Protein AF-A0A8R7UMN1-F1 (afdb_monomer)

Mean predicted aligned error: 13.5 Å

Solvent-accessible surface area (backbone atoms only — not comparable to full-atom values): 13946 Å² total; per-residue (Å²): 110,66,80,57,52,57,46,42,60,62,40,41,87,40,68,75,43,43,65,44,50,61,57,49,53,50,40,49,49,60,48,50,53,53,51,54,54,48,52,49,40,47,56,48,39,67,74,68,66,58,86,87,64,58,48,64,59,56,48,52,48,50,42,61,71,41,102,56,46,56,69,57,52,38,50,53,54,48,52,51,52,52,52,52,47,49,73,72,47,53,82,77,60,75,93,52,78,48,55,91,82,56,62,84,66,66,62,67,70,90,67,96,75,87,76,94,52,66,64,62,52,50,53,50,35,57,74,69,67,40,84,70,89,66,79,78,73,84,73,78,90,78,92,78,82,90,79,90,78,81,89,71,95,77,83,86,71,86,78,70,80,87,71,81,92,78,85,89,86,81,78,66,89,91,75,47,63,66,57,54,52,20,50,52,66,65,31,66,61,47,55,71,67,39,97,73,84,86,81,82,68,86,57,90,84,69,46,72,77,58,63,77,73,109

InterPro domains:
  IPR002182 NB-ARC [PF00931] (166-213)
  IPR027417 P-loop containing nucleoside triphosphate hydrolase [G3DSA:3.40.50.300] (91-214)
  IPR027417 P-loop containing nucleoside triphosphate hydrolase [SSF52540] (100-213)

Secondary structure (DSSP, 8-state):
-HHHHHHHHHTTTSHHHHHHHHHHHHHHHHHHHHHHHHHHHHHHHHHHT--SS-HHHHHHHHHHHSSS-HHHHHHHHHHHHHHHHHHTTGGG--S---TTTSPPPPSS-S-S---S-HHHHHHHHHHTT---------PPP-------------------------------TTSSHHHHHHHHHH-HHHHHH-S--------SS--HHHHTT-

Organism: Triticum urartu (NCBI:txid4572)

Sequence (214 aa):
MYNLVDRAEWRSHEHHVAELLPRLKDAVYNADDLLDEFRWYEMKAELEGNTSKSPFSDFIGTLIHGSFDKLKDVRERLENLSRQLKRMGLHKVVQRFDKSVRPETTAMPDEAKIFGRAEELKQVMEFLNVPTNAKRKRAKSLANASTSLSANNQVSNESRITYLPVLPIVGIGGVGKTTLAQHNYTDQQVKSHFGLVIWICVSDDFNVKRLIKE

Radius of gyration: 32.33 Å; Cα contacts (8 Å, |Δi|>4): 112; chains: 1; bounding box: 72×43×95 Å

Foldseek 3Di:
DVLLLLLLVLVCVDPVSVVLNVLLVVLVVLVVVLVVVLVVLVVVCVVVVPPPDDSVVVSCVCCCPPPDVSVVVSVVSNVVSVVVSVVVVSVPDDRFHDCVRPPFADLAAPDPDDPDCPVVLVVVCVLVVQDDPPPPPPDDDDDDDDDDDDDDDDDDDPPPCPDDDDDDDDDDPPPCSSVSNSCCSPDPSNCVVDVDDDDDTAGPPDDPVVRVVD

Structure (mmCIF, N/CA/C/O backbone):
data_AF-A0A8R7UMN1-F1
#
_entry.id   AF-A0A8R7UMN1-F1
#
loop_
_atom_site.group_PDB
_atom_site.id
_atom_site.type_symbol
_atom_site.label_atom_id
_atom_site.label_alt_id
_atom_site.label_comp_id
_atom_site.label_asym_id
_atom_site.label_entity_id
_atom_site.label_seq_id
_atom_site.pdbx_PDB_ins_code
_atom_site.Cartn_x
_atom_site.Cartn_y
_atom_site.Cartn_z
_atom_site.occupancy
_atom_site.B_iso_or_equiv
_atom_site.auth_seq_id
_atom_site.auth_comp_id
_atom_site.auth_asym_id
_atom_site.auth_atom_id
_atom_site.pdbx_PDB_model_num
ATOM 1 N N . MET A 1 1 ? 3.417 4.150 -21.103 1.00 56.84 1 MET A N 1
ATOM 2 C CA . MET A 1 1 ? 4.293 3.214 -20.365 1.00 56.84 1 MET A CA 1
ATOM 3 C C . MET A 1 1 ? 4.100 3.358 -18.855 1.00 56.84 1 MET A C 1
ATOM 5 O O . MET A 1 1 ? 3.944 2.332 -18.216 1.00 56.84 1 MET A O 1
ATOM 9 N N . TYR A 1 2 ? 3.967 4.584 -18.326 1.00 63.12 2 TYR A N 1
ATOM 10 C CA . TYR A 1 2 ? 3.651 4.891 -16.915 1.00 63.12 2 TYR A CA 1
ATOM 11 C C . TYR A 1 2 ? 2.584 3.986 -16.272 1.00 63.12 2 TYR A C 1
ATOM 13 O O . TYR A 1 2 ? 2.894 3.256 -15.342 1.00 63.12 2 TYR A O 1
ATOM 21 N N . ASN A 1 3 ? 1.397 3.860 -16.879 1.00 71.88 3 ASN A N 1
ATOM 22 C CA . ASN A 1 3 ? 0.332 2.977 -16.367 1.00 71.88 3 ASN A CA 1
ATOM 23 C C . ASN A 1 3 ? 0.724 1.492 -16.199 1.00 71.88 3 ASN A C 1
ATOM 25 O O . ASN A 1 3 ? 0.044 0.764 -15.483 1.00 71.88 3 ASN A O 1
ATOM 29 N N . LEU A 1 4 ? 1.745 1.006 -16.914 1.00 74.12 4 LEU A N 1
ATOM 30 C CA . LEU A 1 4 ? 2.232 -0.373 -16.803 1.00 74.12 4 LEU A CA 1
ATOM 31 C C . LEU A 1 4 ? 3.261 -0.513 -15.674 1.00 74.12 4 LEU A C 1
ATOM 33 O O . LEU A 1 4 ? 3.282 -1.556 -15.028 1.00 74.12 4 LEU A O 1
ATOM 37 N N . VAL A 1 5 ? 4.072 0.527 -15.447 1.00 79.06 5 VAL A N 1
ATOM 38 C CA . VAL A 1 5 ? 5.056 0.600 -14.356 1.00 79.06 5 VAL A CA 1
ATOM 39 C C . VAL A 1 5 ? 4.325 0.635 -13.026 1.00 79.06 5 VAL A C 1
ATOM 41 O O . VAL A 1 5 ? 4.520 -0.273 -12.227 1.00 79.06 5 VAL A O 1
ATOM 44 N N . ASP A 1 6 ? 3.382 1.567 -12.859 1.00 79.50 6 ASP A N 1
ATOM 45 C CA . ASP A 1 6 ? 2.602 1.687 -11.625 1.00 79.50 6 ASP A CA 1
ATOM 46 C C . ASP A 1 6 ? 1.954 0.341 -11.278 1.00 79.50 6 ASP A C 1
ATOM 48 O O . ASP A 1 6 ? 2.082 -0.178 -10.176 1.00 79.50 6 ASP A O 1
ATOM 52 N N . ARG A 1 7 ? 1.310 -0.309 -12.256 1.00 79.31 7 ARG A N 1
ATOM 53 C CA . ARG A 1 7 ? 0.675 -1.621 -12.047 1.00 79.31 7 ARG A CA 1
ATOM 54 C C . ARG A 1 7 ? 1.663 -2.728 -11.688 1.00 79.31 7 ARG A C 1
ATOM 56 O O . ARG A 1 7 ? 1.290 -3.627 -10.939 1.00 79.31 7 ARG A O 1
ATOM 63 N N . ALA A 1 8 ? 2.876 -2.696 -12.234 1.00 82.44 8 ALA A N 1
ATOM 64 C CA . ALA A 1 8 ? 3.924 -3.643 -11.874 1.00 82.44 8 ALA A CA 1
ATOM 65 C C . ALA A 1 8 ? 4.408 -3.409 -10.435 1.00 82.44 8 ALA A C 1
ATOM 67 O O . ALA A 1 8 ? 4.606 -4.372 -9.701 1.00 82.44 8 ALA A O 1
ATOM 68 N N . GLU A 1 9 ? 4.505 -2.156 -9.989 1.00 84.75 9 GLU A N 1
ATOM 69 C CA . GLU A 1 9 ? 4.858 -1.820 -8.605 1.00 84.75 9 GLU A CA 1
ATOM 70 C C . GLU A 1 9 ? 3.814 -2.331 -7.602 1.00 84.75 9 GLU A C 1
ATOM 72 O O . GLU A 1 9 ? 4.174 -2.964 -6.605 1.00 84.75 9 GLU A O 1
ATOM 77 N N . TRP A 1 10 ? 2.520 -2.176 -7.908 1.00 81.06 10 TRP A N 1
ATOM 78 C CA . TRP A 1 10 ? 1.418 -2.732 -7.103 1.00 81.06 10 TRP A CA 1
ATOM 79 C C . TRP A 1 10 ? 1.467 -4.264 -6.969 1.00 81.06 10 TRP A C 1
ATOM 81 O O . TRP A 1 10 ? 0.950 -4.819 -6.002 1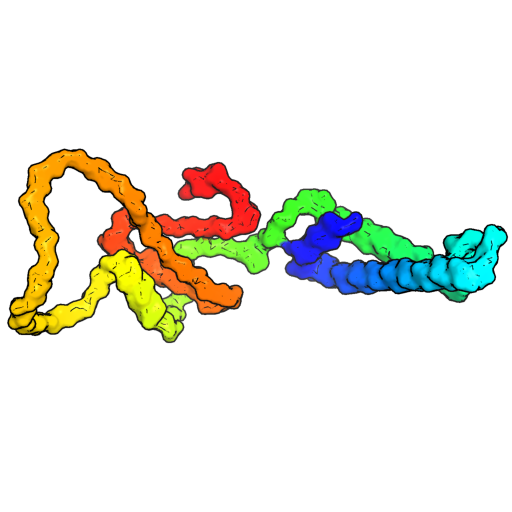.00 81.06 10 TRP A O 1
ATOM 91 N N . ARG A 1 11 ? 2.109 -4.946 -7.922 1.00 81.50 11 ARG A N 1
ATOM 92 C CA . ARG A 1 11 ? 2.256 -6.409 -7.995 1.00 81.50 11 ARG A CA 1
ATOM 93 C C . ARG A 1 11 ? 3.663 -6.882 -7.627 1.00 81.50 11 ARG A C 1
ATOM 95 O O . ARG A 1 11 ? 4.004 -8.033 -7.874 1.00 81.50 11 ARG A O 1
ATOM 102 N N . SER A 1 12 ? 4.476 -6.026 -7.012 1.00 85.56 12 SER A N 1
ATOM 103 C CA . SER A 1 12 ? 5.854 -6.343 -6.605 1.00 85.56 12 SER A CA 1
ATOM 104 C C . SER A 1 12 ? 5.965 -7.483 -5.585 1.00 85.56 12 SER A C 1
ATOM 106 O O . SER A 1 12 ? 7.037 -8.052 -5.425 1.00 85.56 12 SER A O 1
ATOM 108 N N . HIS A 1 13 ? 4.872 -7.865 -4.923 1.00 82.88 13 HIS A N 1
ATOM 109 C CA . HIS A 1 13 ? 4.833 -9.072 -4.094 1.00 82.88 13 HIS A CA 1
ATOM 110 C C . HIS A 1 13 ? 4.950 -10.369 -4.918 1.00 82.88 13 HIS A C 1
ATOM 112 O O . HIS A 1 13 ? 5.297 -11.416 -4.376 1.00 82.88 13 HIS A O 1
ATOM 118 N N . GLU A 1 14 ? 4.665 -10.329 -6.224 1.00 87.00 14 GLU A N 1
ATOM 119 C CA . GLU A 1 14 ? 4.876 -11.463 -7.119 1.00 87.00 14 GLU A CA 1
ATOM 120 C C . GLU A 1 14 ? 6.341 -11.537 -7.537 1.00 87.00 14 GLU A C 1
ATOM 122 O O . GLU A 1 14 ? 6.865 -10.625 -8.178 1.00 87.00 14 GLU A O 1
ATOM 127 N N . HIS A 1 15 ? 6.987 -12.668 -7.246 1.00 87.94 15 HIS A N 1
ATOM 128 C CA . HIS A 1 15 ? 8.416 -12.869 -7.501 1.00 87.94 15 HIS A CA 1
ATOM 129 C C . HIS A 1 15 ? 8.828 -12.531 -8.945 1.00 87.94 15 HIS A C 1
ATOM 131 O O . HIS A 1 15 ? 9.815 -11.838 -9.174 1.00 87.94 15 HIS A O 1
ATOM 137 N N . HIS A 1 16 ? 8.041 -12.963 -9.935 1.00 87.12 16 HIS A N 1
ATOM 138 C CA . HIS A 1 16 ? 8.332 -12.698 -11.347 1.00 87.12 16 HIS A CA 1
ATOM 139 C C . HIS A 1 16 ? 8.224 -11.215 -11.730 1.00 87.12 16 HIS A C 1
ATOM 141 O O . HIS A 1 16 ? 8.935 -10.764 -12.622 1.00 87.12 16 HIS A O 1
ATOM 147 N N . VAL A 1 17 ? 7.350 -10.448 -11.073 1.00 88.56 17 VAL A N 1
ATOM 148 C CA . VAL A 1 17 ? 7.218 -9.004 -11.314 1.00 88.56 17 VAL A CA 1
ATOM 149 C C . VAL A 1 17 ? 8.343 -8.256 -10.601 1.00 88.56 17 VAL A C 1
ATOM 151 O O . VAL A 1 17 ? 8.970 -7.384 -11.205 1.00 88.56 17 VAL A O 1
ATOM 154 N N . ALA A 1 18 ? 8.663 -8.651 -9.365 1.00 89.38 18 ALA A N 1
ATOM 155 C CA . ALA A 1 18 ? 9.791 -8.118 -8.604 1.00 89.38 18 ALA A CA 1
ATOM 156 C C . ALA A 1 18 ? 11.127 -8.267 -9.341 1.00 89.38 18 ALA A C 1
ATOM 158 O O . ALA A 1 18 ? 11.923 -7.336 -9.333 1.00 89.38 18 ALA A O 1
ATOM 159 N N . GLU A 1 19 ? 11.362 -9.391 -10.020 1.00 91.31 19 GLU A N 1
ATOM 160 C CA . GLU A 1 19 ? 12.586 -9.613 -10.802 1.00 91.31 19 GLU A CA 1
ATOM 161 C C . GLU A 1 19 ? 12.686 -8.683 -12.028 1.00 91.31 19 GLU A C 1
ATOM 163 O O . GLU A 1 19 ? 13.775 -8.286 -12.451 1.00 91.31 19 GLU A O 1
ATOM 168 N N . LEU A 1 20 ? 11.547 -8.293 -12.606 1.00 90.81 20 LEU A N 1
ATOM 169 C CA . LEU A 1 20 ? 11.506 -7.437 -13.791 1.00 90.81 20 LEU A CA 1
ATOM 170 C C . LEU A 1 20 ? 11.611 -5.947 -13.482 1.00 90.81 20 LEU A C 1
ATOM 172 O O . LEU A 1 20 ? 12.108 -5.202 -14.327 1.00 90.81 20 LEU A O 1
ATOM 176 N N . LEU A 1 21 ? 11.170 -5.507 -12.303 1.00 89.81 21 LEU A N 1
ATOM 177 C CA . LEU A 1 21 ? 11.194 -4.094 -11.916 1.00 89.81 21 LEU A CA 1
ATOM 178 C C . LEU A 1 21 ? 12.611 -3.485 -11.966 1.00 89.81 21 LEU A C 1
ATOM 180 O O . LEU A 1 21 ? 12.763 -2.444 -12.606 1.00 89.81 21 LEU A O 1
ATOM 184 N N . PRO A 1 22 ? 13.670 -4.117 -11.415 1.00 91.75 22 PRO A N 1
ATOM 185 C CA . PRO A 1 22 ? 15.038 -3.619 -11.549 1.00 91.75 22 PRO A CA 1
ATOM 186 C C . PRO A 1 22 ? 15.505 -3.532 -13.003 1.00 91.75 22 PRO A C 1
ATOM 188 O O . PRO A 1 22 ? 16.139 -2.556 -13.386 1.00 91.75 22 PRO A O 1
ATOM 191 N N . ARG A 1 23 ? 15.157 -4.522 -13.836 1.00 92.38 23 ARG A N 1
ATOM 192 C CA . ARG A 1 23 ? 15.538 -4.550 -15.259 1.00 92.38 23 ARG A CA 1
ATOM 193 C C . ARG A 1 23 ? 14.848 -3.447 -16.055 1.00 92.38 23 ARG A C 1
ATOM 195 O O . ARG A 1 23 ? 15.441 -2.896 -16.977 1.00 92.38 23 ARG A O 1
ATOM 202 N N . LEU A 1 24 ? 13.600 -3.144 -15.703 1.00 91.06 24 LEU A N 1
ATOM 203 C CA . LEU A 1 24 ? 12.841 -2.035 -16.269 1.00 91.06 24 LEU A CA 1
ATOM 204 C C . LEU A 1 24 ? 13.411 -0.695 -15.834 1.00 91.06 24 LEU A C 1
ATOM 206 O O . LEU A 1 24 ? 13.642 0.153 -16.687 1.00 91.06 24 LEU A O 1
ATOM 210 N N . LYS A 1 25 ? 13.692 -0.539 -14.539 1.00 90.94 25 LYS A N 1
ATOM 211 C CA . LYS A 1 25 ? 14.358 0.639 -13.985 1.00 90.94 25 LYS A CA 1
ATOM 212 C C . LYS A 1 25 ? 15.678 0.908 -14.713 1.00 90.94 25 LYS A C 1
ATOM 214 O O . LYS A 1 25 ? 15.885 2.012 -15.196 1.00 90.94 25 LYS A O 1
ATOM 219 N N . ASP A 1 26 ? 16.512 -0.114 -14.877 1.00 93.19 26 ASP A N 1
ATOM 220 C CA . ASP A 1 26 ? 17.787 -0.012 -15.591 1.00 93.19 26 ASP A CA 1
ATOM 221 C C . ASP A 1 26 ? 17.614 0.357 -17.076 1.00 93.19 26 ASP A C 1
ATOM 223 O O . ASP A 1 26 ? 18.280 1.254 -17.584 1.00 93.19 26 ASP A O 1
ATOM 227 N N . ALA A 1 27 ? 16.681 -0.278 -17.791 1.00 92.81 27 ALA A N 1
ATOM 228 C CA . ALA A 1 27 ? 16.413 0.064 -19.191 1.00 92.81 27 ALA A CA 1
ATOM 229 C C . ALA A 1 27 ? 15.876 1.499 -19.363 1.00 92.81 27 ALA A C 1
ATOM 231 O O . ALA A 1 27 ? 16.172 2.139 -20.368 1.00 92.81 27 ALA A O 1
ATOM 232 N N . VAL A 1 28 ? 15.102 2.002 -18.394 1.00 91.12 28 VAL A N 1
ATOM 233 C CA . VAL A 1 28 ? 14.604 3.384 -18.386 1.00 91.12 28 VAL A CA 1
ATOM 234 C C . VAL A 1 28 ? 15.730 4.378 -18.102 1.00 91.12 28 VAL A C 1
ATOM 236 O O . VAL A 1 28 ? 15.798 5.373 -18.809 1.00 91.12 28 VAL A O 1
ATOM 239 N N . TYR A 1 29 ? 16.642 4.103 -17.161 1.00 92.69 29 TYR A N 1
ATOM 240 C CA . TYR A 1 29 ? 17.811 4.971 -16.950 1.00 92.69 29 TYR A CA 1
ATOM 241 C C . TYR A 1 29 ? 18.697 5.055 -18.187 1.00 92.69 29 TYR A C 1
ATOM 243 O O . TYR A 1 29 ? 19.029 6.150 -18.612 1.00 92.69 29 TYR A O 1
ATOM 251 N N . ASN A 1 30 ? 18.976 3.922 -18.838 1.00 91.06 30 ASN A N 1
ATOM 252 C CA . ASN A 1 30 ? 19.730 3.933 -20.093 1.00 91.06 30 ASN A CA 1
ATOM 253 C C . ASN A 1 30 ? 19.023 4.754 -21.193 1.00 91.06 30 ASN A C 1
ATOM 255 O O . ASN A 1 30 ? 19.678 5.299 -22.075 1.00 91.06 30 ASN A O 1
ATOM 259 N N . ALA A 1 31 ? 17.687 4.825 -21.179 1.00 91.88 31 ALA A N 1
ATOM 260 C CA . ALA A 1 31 ? 16.942 5.685 -22.095 1.00 91.88 31 ALA A CA 1
ATOM 261 C C . ALA A 1 31 ? 17.070 7.170 -21.725 1.00 91.88 31 ALA A C 1
ATOM 263 O O . ALA A 1 31 ? 17.185 7.998 -22.623 1.00 91.88 31 ALA A O 1
ATOM 264 N N . ASP A 1 32 ? 17.053 7.492 -20.432 1.00 91.62 32 ASP A N 1
ATOM 265 C CA . ASP A 1 32 ? 17.219 8.854 -19.913 1.00 91.62 32 ASP A CA 1
ATOM 266 C C . ASP A 1 32 ? 18.627 9.391 -20.212 1.00 91.62 32 ASP A C 1
ATOM 268 O O . ASP A 1 32 ? 18.763 10.487 -20.746 1.00 91.62 32 ASP A O 1
ATOM 272 N N . ASP A 1 33 ? 19.659 8.557 -20.045 1.00 90.88 33 ASP A N 1
ATOM 273 C CA . ASP A 1 33 ? 21.043 8.883 -20.413 1.00 90.88 33 ASP A CA 1
ATOM 274 C C . ASP A 1 33 ? 21.166 9.276 -21.898 1.00 90.88 33 ASP A C 1
ATOM 276 O O . ASP A 1 33 ? 21.899 10.200 -22.254 1.00 90.88 33 ASP A O 1
ATOM 280 N N . LEU A 1 34 ? 20.424 8.603 -22.789 1.00 89.75 34 LEU A N 1
ATOM 281 C CA . LEU A 1 34 ? 20.386 8.954 -24.214 1.00 89.75 34 LEU A CA 1
ATOM 282 C C . LEU A 1 34 ? 19.671 10.289 -24.462 1.00 89.75 34 LEU A C 1
ATOM 284 O O . LEU A 1 34 ? 20.041 11.015 -25.385 1.00 89.75 34 LEU A O 1
ATOM 288 N N . LEU A 1 35 ? 18.641 10.616 -23.676 1.00 88.94 35 LEU A N 1
ATOM 289 C CA . LEU A 1 35 ? 17.965 11.910 -23.768 1.00 88.94 35 LEU A CA 1
ATOM 290 C C . LEU A 1 35 ? 18.880 13.039 -23.293 1.00 88.94 35 LEU A C 1
ATOM 292 O O . LEU A 1 35 ? 18.908 14.095 -23.924 1.00 88.94 35 LEU A O 1
ATOM 296 N N . ASP A 1 36 ? 19.652 12.811 -22.237 1.00 90.00 36 ASP A N 1
ATOM 297 C CA . ASP A 1 36 ? 20.638 13.770 -21.746 1.00 90.00 36 ASP A CA 1
ATOM 298 C C . ASP A 1 36 ? 21.780 13.974 -22.748 1.00 90.00 36 ASP A C 1
ATOM 300 O O . ASP A 1 36 ? 22.159 15.115 -23.029 1.00 90.00 36 ASP A O 1
ATOM 304 N N . GLU A 1 37 ? 22.271 12.897 -23.372 1.00 87.44 37 GLU A N 1
ATOM 305 C CA . GLU A 1 37 ? 23.242 12.988 -24.468 1.00 87.44 37 GLU A CA 1
ATOM 306 C C . GLU A 1 37 ? 22.667 13.819 -25.627 1.00 87.44 37 GLU A C 1
ATOM 308 O O . GLU A 1 37 ? 23.327 14.736 -26.117 1.00 87.44 37 GLU A O 1
ATOM 313 N N . PHE A 1 38 ? 21.410 13.585 -26.019 1.00 85.06 38 PHE A N 1
ATOM 314 C CA . PHE A 1 38 ? 20.754 14.371 -27.065 1.00 85.06 38 PHE A CA 1
ATOM 315 C C . PHE A 1 38 ? 20.633 15.861 -26.710 1.00 85.06 38 PHE A C 1
ATOM 317 O O . PHE A 1 38 ? 20.952 16.713 -27.540 1.00 85.06 38 PHE A O 1
ATOM 324 N N . ARG A 1 39 ? 20.226 16.187 -25.476 1.00 87.06 39 ARG A N 1
ATOM 325 C CA . ARG A 1 39 ? 20.150 17.579 -24.991 1.00 87.06 39 ARG A CA 1
ATOM 326 C C . ARG A 1 39 ? 21.501 18.279 -25.069 1.00 87.06 39 ARG A C 1
ATOM 328 O O . ARG A 1 39 ? 21.570 19.460 -25.403 1.00 87.06 39 ARG A O 1
ATOM 335 N N . TRP A 1 40 ? 22.584 17.556 -24.790 1.00 86.06 40 TRP A N 1
ATOM 336 C CA . TRP A 1 40 ? 23.928 18.091 -24.961 1.00 86.06 40 TRP A CA 1
ATOM 337 C C . TRP A 1 40 ? 24.243 18.405 -26.432 1.00 86.06 40 TRP A C 1
ATOM 339 O O . TRP A 1 40 ? 24.778 19.478 -26.709 1.00 86.06 40 TRP A O 1
ATOM 349 N N . TYR A 1 41 ? 23.880 17.531 -27.382 1.00 82.19 41 TYR A N 1
ATOM 350 C CA . TYR A 1 41 ? 24.058 17.795 -28.821 1.00 82.19 41 TYR A CA 1
ATOM 351 C C . TYR A 1 41 ? 23.247 19.004 -29.299 1.00 82.19 41 TYR A C 1
ATOM 353 O O . TYR A 1 41 ? 23.749 19.793 -30.098 1.00 82.19 41 TYR A O 1
ATOM 361 N N . GLU A 1 42 ? 22.019 19.161 -28.806 1.00 81.69 42 GLU A N 1
ATOM 362 C CA . GLU A 1 42 ? 21.165 20.317 -29.093 1.00 81.69 42 GLU A CA 1
ATOM 363 C C . GLU A 1 42 ? 21.842 21.618 -28.636 1.00 81.69 42 GLU A C 1
ATOM 365 O O . GLU A 1 42 ? 22.081 22.513 -29.447 1.00 81.69 42 GLU A O 1
ATOM 370 N N . MET A 1 43 ? 22.283 21.665 -27.377 1.00 83.38 43 MET A N 1
ATOM 371 C CA . MET A 1 43 ? 22.982 22.824 -26.816 1.00 83.38 43 MET A CA 1
ATOM 372 C C . MET A 1 43 ? 24.318 23.106 -27.521 1.00 83.38 43 MET A C 1
ATOM 374 O O . MET A 1 43 ? 24.681 24.259 -27.755 1.00 83.38 43 MET A O 1
ATOM 378 N N . LYS A 1 44 ? 25.061 22.061 -27.897 1.00 83.12 44 LYS A N 1
ATOM 379 C CA . LYS A 1 44 ? 26.309 22.197 -28.654 1.00 83.12 44 LYS A CA 1
ATOM 380 C C . LYS A 1 44 ? 26.072 22.826 -30.028 1.00 83.12 44 LYS A C 1
ATOM 382 O O . LYS A 1 44 ? 26.831 23.705 -30.428 1.00 83.12 44 LYS A O 1
ATOM 387 N N . ALA A 1 45 ? 25.033 22.401 -30.742 1.00 82.19 45 ALA A N 1
ATOM 388 C CA . ALA A 1 45 ? 24.729 22.918 -32.072 1.00 82.19 45 ALA A CA 1
ATOM 389 C C . ALA A 1 45 ? 24.322 24.401 -32.051 1.00 82.19 45 ALA A C 1
ATOM 391 O O . ALA A 1 45 ? 24.709 25.147 -32.953 1.00 82.19 45 ALA A O 1
ATOM 392 N N . GLU A 1 46 ? 23.607 24.841 -31.009 1.00 81.88 46 GLU A N 1
ATOM 393 C CA . GLU A 1 46 ? 23.289 26.259 -30.787 1.00 81.88 46 GLU A CA 1
ATOM 394 C C . GLU A 1 46 ? 24.551 27.109 -30.575 1.00 81.88 46 GLU A C 1
ATOM 396 O O . GLU A 1 46 ? 24.660 28.203 -31.130 1.00 81.88 46 GLU A O 1
ATOM 401 N N . LEU A 1 47 ? 25.526 26.598 -29.815 1.00 82.31 47 LEU A N 1
ATOM 402 C CA . LEU A 1 47 ? 26.785 27.296 -29.528 1.00 82.31 47 LEU A CA 1
ATOM 403 C C . LEU A 1 47 ? 27.751 27.324 -30.720 1.00 82.31 47 LEU A C 1
ATOM 405 O O . LEU A 1 47 ? 28.463 28.308 -30.911 1.00 82.31 47 LEU A O 1
ATOM 409 N N . GLU A 1 48 ? 27.797 26.255 -31.515 1.00 79.94 48 GLU A N 1
ATOM 410 C CA . GLU A 1 48 ? 28.711 26.138 -32.660 1.00 79.94 48 GLU A CA 1
ATOM 411 C C . GLU A 1 48 ? 28.192 26.838 -33.928 1.00 79.94 48 GLU A C 1
ATOM 413 O O . GLU A 1 48 ? 28.924 26.946 -34.911 1.00 79.94 48 GLU A O 1
ATOM 418 N N . GLY A 1 49 ? 26.946 27.330 -33.938 1.00 67.69 49 GLY A N 1
ATOM 419 C CA . GLY A 1 49 ? 26.371 28.083 -35.062 1.00 67.69 49 GLY A CA 1
ATOM 420 C C . GLY A 1 49 ? 26.205 27.276 -36.360 1.00 67.69 49 GLY A C 1
ATOM 421 O O . GLY A 1 49 ? 25.920 27.850 -37.414 1.00 67.69 49 GLY A O 1
ATOM 422 N N . ASN A 1 50 ? 26.366 25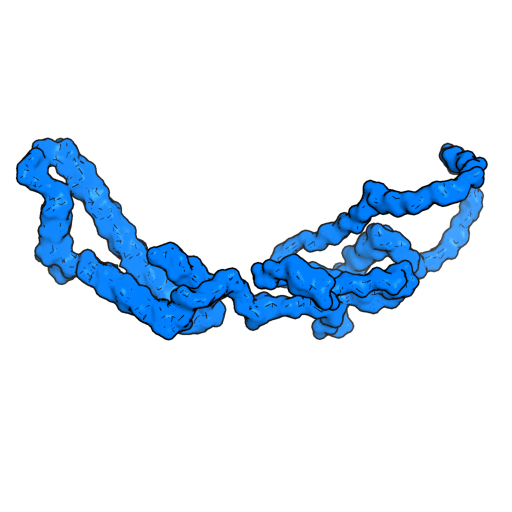.950 -36.309 1.00 61.25 50 ASN A N 1
ATOM 423 C CA . ASN A 1 50 ? 26.258 25.065 -37.466 1.00 61.25 50 ASN A CA 1
ATOM 424 C C . ASN A 1 50 ? 24.798 24.967 -37.938 1.00 61.25 50 ASN A C 1
ATOM 426 O O . ASN A 1 50 ? 24.004 24.186 -37.426 1.00 61.25 50 ASN A O 1
ATOM 430 N N . THR A 1 51 ? 24.445 25.753 -38.956 1.00 57.19 51 THR A N 1
ATOM 431 C CA . THR A 1 51 ? 23.069 25.883 -39.477 1.00 57.19 51 THR A CA 1
ATOM 432 C C . THR A 1 51 ? 22.706 24.844 -40.550 1.00 57.19 51 THR A C 1
ATOM 434 O O . THR A 1 51 ? 21.594 24.861 -41.071 1.00 57.19 51 THR A O 1
ATOM 437 N N . SER A 1 52 ? 23.636 23.963 -40.935 1.00 60.97 52 SER A N 1
ATOM 438 C CA . SER A 1 52 ? 23.491 23.089 -42.112 1.00 60.97 52 SER A CA 1
ATOM 439 C C . SER A 1 52 ? 23.169 21.624 -41.802 1.00 60.97 52 SER A C 1
ATOM 441 O O . SER A 1 52 ? 22.727 20.909 -42.702 1.00 60.97 52 SER A O 1
ATOM 443 N N . LYS A 1 53 ? 23.349 21.162 -40.556 1.00 62.97 53 LYS A N 1
ATOM 444 C CA . LYS A 1 53 ? 23.037 19.788 -40.126 1.00 62.97 53 LYS A CA 1
ATOM 445 C C . LYS A 1 53 ? 22.104 19.804 -38.926 1.00 62.97 53 LYS A C 1
ATOM 447 O O . LYS A 1 53 ? 22.265 20.618 -38.024 1.00 62.97 53 LYS A O 1
ATOM 452 N N . SER A 1 54 ? 21.115 18.911 -38.921 1.00 77.81 54 SER A N 1
ATOM 453 C CA . SER A 1 54 ? 20.204 18.813 -37.783 1.00 77.81 54 SER A CA 1
ATOM 454 C C . SER A 1 54 ? 20.936 18.174 -36.589 1.00 77.81 54 SER A C 1
ATOM 456 O O . SER A 1 54 ? 21.561 17.126 -36.772 1.00 77.81 54 SER A O 1
ATOM 458 N N . PRO A 1 55 ? 20.832 18.728 -35.367 1.00 74.12 55 PRO A N 1
ATOM 459 C CA . PRO A 1 55 ? 21.447 18.137 -34.171 1.00 74.12 55 PRO A CA 1
ATOM 460 C C . PRO A 1 55 ? 21.016 16.678 -33.964 1.00 74.12 55 PRO A C 1
ATOM 462 O O . PRO A 1 55 ? 21.796 15.823 -33.554 1.00 74.12 55 PRO A O 1
ATOM 465 N N . PHE A 1 56 ? 19.774 16.375 -34.351 1.00 77.6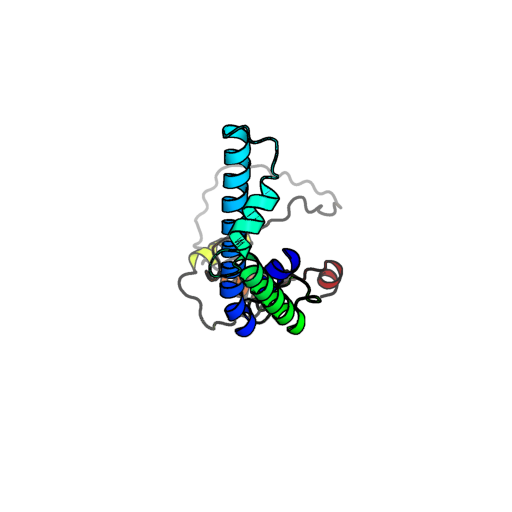2 56 PHE A N 1
ATOM 466 C CA . PHE A 1 56 ? 19.204 15.035 -34.344 1.00 77.62 56 PHE A CA 1
ATOM 467 C C . PHE A 1 56 ? 19.883 14.066 -35.320 1.00 77.62 56 PHE A C 1
ATOM 469 O O . PHE A 1 56 ? 20.172 12.936 -34.935 1.00 77.62 56 PHE A O 1
ATOM 476 N N . SER A 1 57 ? 20.169 14.470 -36.563 1.00 75.75 57 SER A N 1
ATOM 477 C CA . SER A 1 57 ? 20.830 13.584 -37.535 1.00 75.75 57 SER A CA 1
ATOM 478 C C . SER A 1 57 ? 22.261 13.247 -37.132 1.00 75.75 57 SER A C 1
ATOM 480 O O . SER A 1 57 ? 22.691 12.114 -37.334 1.00 75.75 57 SER A O 1
ATOM 482 N N . ASP A 1 58 ? 22.978 14.201 -36.537 1.00 76.75 58 ASP A N 1
ATOM 483 C CA . ASP A 1 58 ? 24.357 13.996 -36.087 1.00 76.75 58 ASP A CA 1
ATOM 484 C C . ASP A 1 58 ? 24.408 13.114 -34.829 1.00 76.75 58 ASP A C 1
ATOM 486 O O . ASP A 1 58 ? 25.231 12.197 -34.741 1.00 76.75 58 ASP A O 1
ATOM 490 N N . PHE A 1 59 ? 23.467 13.314 -33.902 1.00 79.50 59 PHE A N 1
ATOM 491 C CA . PHE A 1 59 ? 23.273 12.452 -32.738 1.00 79.50 59 PHE A CA 1
ATOM 492 C C . PHE A 1 59 ? 22.932 11.011 -33.138 1.00 79.50 59 PHE A C 1
ATOM 494 O O . PHE A 1 59 ? 23.623 10.071 -32.745 1.00 79.50 59 PHE A O 1
ATOM 501 N N . ILE A 1 60 ? 21.908 10.824 -33.977 1.00 75.38 60 ILE A N 1
ATOM 502 C CA . ILE A 1 60 ? 21.497 9.499 -34.459 1.00 75.38 60 ILE A CA 1
ATOM 503 C C . ILE A 1 60 ? 22.611 8.843 -35.278 1.00 75.38 60 ILE A C 1
ATOM 505 O O . ILE A 1 60 ? 22.864 7.651 -35.117 1.00 75.38 60 ILE A O 1
ATOM 509 N N . GLY A 1 61 ? 23.312 9.614 -36.112 1.00 73.38 61 GLY A N 1
ATOM 510 C CA . GLY A 1 61 ? 24.471 9.139 -36.859 1.00 73.38 61 GLY A CA 1
ATOM 511 C C . GLY A 1 61 ? 25.557 8.602 -35.933 1.00 73.38 61 GLY A C 1
ATOM 512 O O . GLY A 1 61 ? 26.034 7.494 -36.147 1.00 73.38 61 GLY A O 1
ATOM 513 N N . THR A 1 62 ? 25.888 9.328 -34.863 1.00 76.62 62 THR A N 1
ATOM 514 C CA . THR A 1 62 ? 26.905 8.916 -33.880 1.00 76.62 62 THR A CA 1
ATOM 515 C C . THR A 1 62 ? 26.474 7.683 -33.083 1.00 76.62 62 THR A C 1
ATOM 517 O O . THR A 1 62 ? 27.273 6.769 -32.876 1.00 76.62 62 THR A O 1
ATOM 520 N N . LEU A 1 63 ? 25.200 7.615 -32.690 1.00 71.69 63 LEU A N 1
ATOM 521 C CA . LEU A 1 63 ? 24.644 6.483 -31.946 1.00 71.69 63 LEU A CA 1
ATOM 522 C C . LEU A 1 63 ? 24.540 5.188 -32.758 1.00 71.69 63 LEU A C 1
ATOM 524 O O . LEU A 1 63 ? 24.598 4.113 -32.166 1.00 71.69 63 LEU A O 1
ATOM 528 N N . ILE A 1 64 ? 24.356 5.288 -34.076 1.00 67.12 64 ILE A N 1
ATOM 529 C CA . ILE A 1 64 ? 24.263 4.135 -34.985 1.00 67.12 64 ILE A CA 1
ATOM 530 C C . ILE A 1 64 ? 25.649 3.738 -35.527 1.00 67.12 64 ILE A C 1
ATOM 532 O O . ILE A 1 64 ? 25.897 2.566 -35.797 1.00 67.12 64 ILE A O 1
ATOM 536 N N . HIS A 1 65 ? 26.582 4.688 -35.681 1.00 63.16 65 HIS A N 1
ATOM 537 C CA . HIS A 1 65 ? 27.939 4.396 -36.168 1.00 63.16 65 HIS A CA 1
ATOM 538 C C . HIS A 1 65 ? 28.940 3.967 -35.083 1.00 63.16 65 HIS A C 1
ATOM 540 O O . HIS A 1 65 ? 29.985 3.409 -35.424 1.00 63.16 65 HIS A O 1
ATOM 546 N N . GLY A 1 66 ? 28.664 4.219 -33.800 1.00 56.72 66 GLY A N 1
ATOM 547 C CA . GLY A 1 66 ? 29.472 3.715 -32.686 1.00 56.72 66 GLY A CA 1
ATOM 548 C C . GLY A 1 66 ? 29.287 2.207 -32.473 1.00 56.72 66 GLY A C 1
ATOM 549 O O . GLY A 1 66 ? 28.236 1.660 -32.778 1.00 56.72 66 GLY A O 1
ATOM 550 N N . SER A 1 67 ? 30.298 1.525 -31.922 1.00 55.47 67 SER A N 1
ATOM 551 C CA . SER A 1 67 ? 30.435 0.056 -31.794 1.00 55.47 67 SER A CA 1
ATOM 552 C C . SER A 1 67 ? 29.315 -0.717 -31.063 1.00 55.47 67 SER A C 1
ATOM 554 O O . SER A 1 67 ? 29.470 -1.910 -30.822 1.00 55.47 67 SER A O 1
ATOM 556 N N . PHE A 1 68 ? 28.206 -0.080 -30.696 1.00 58.81 68 PHE A N 1
ATOM 557 C CA . PHE A 1 68 ? 26.993 -0.701 -30.170 1.00 58.81 68 PHE A CA 1
ATOM 558 C C . PHE A 1 68 ? 25.815 0.228 -30.500 1.00 58.81 68 PHE A C 1
ATOM 560 O O . PHE A 1 68 ? 25.843 1.383 -30.077 1.00 58.81 68 PHE A O 1
ATOM 567 N N . ASP A 1 69 ? 24.782 -0.256 -31.205 1.00 78.38 69 ASP A N 1
ATOM 568 C CA . ASP A 1 69 ? 23.537 0.494 -31.447 1.00 78.38 69 ASP A CA 1
ATOM 569 C C . ASP A 1 69 ? 22.796 0.716 -30.105 1.00 78.38 69 ASP A C 1
ATOM 571 O O . ASP A 1 69 ? 21.804 0.045 -29.807 1.00 78.38 69 ASP A O 1
ATOM 575 N N . LYS A 1 70 ? 23.264 1.637 -29.252 1.00 81.75 70 LYS A N 1
ATOM 576 C CA . LYS A 1 70 ? 22.706 1.876 -27.904 1.00 81.75 70 LYS A CA 1
ATOM 577 C C . LYS A 1 70 ? 21.198 2.134 -27.951 1.00 81.75 70 LYS A C 1
ATOM 579 O O . LYS A 1 70 ? 20.438 1.602 -27.148 1.00 81.75 70 LYS A O 1
ATOM 584 N N . LEU A 1 71 ? 20.752 2.901 -28.948 1.00 84.56 71 LEU A N 1
ATOM 585 C CA . LEU A 1 71 ? 19.337 3.200 -29.171 1.00 84.56 71 LEU A CA 1
ATOM 586 C C . LEU A 1 71 ? 18.521 1.940 -29.496 1.00 84.56 71 LEU A C 1
ATOM 588 O O . LEU A 1 71 ? 17.371 1.807 -29.072 1.00 84.56 71 LEU A O 1
ATOM 592 N N . LYS A 1 72 ? 19.099 1.021 -30.274 1.00 86.25 72 LYS A N 1
ATOM 593 C CA . LYS A 1 72 ? 18.458 -0.249 -30.615 1.00 86.25 72 LYS A CA 1
ATOM 594 C C . LYS A 1 72 ? 18.404 -1.167 -29.402 1.00 86.25 72 LYS A C 1
ATOM 596 O O . LYS A 1 72 ? 17.339 -1.718 -29.150 1.00 86.25 72 LYS A O 1
ATOM 601 N N . ASP A 1 73 ? 19.492 -1.263 -28.639 1.00 88.06 73 ASP A N 1
ATOM 602 C CA . ASP A 1 73 ? 19.556 -2.059 -27.410 1.00 88.06 73 ASP A CA 1
ATOM 603 C C . ASP A 1 73 ? 18.486 -1.619 -26.401 1.00 88.06 73 ASP A C 1
ATOM 605 O O . ASP A 1 73 ? 17.642 -2.419 -25.995 1.00 88.06 73 ASP A O 1
ATOM 609 N N . VAL A 1 74 ? 18.436 -0.323 -26.072 1.00 90.25 74 VAL A N 1
ATOM 610 C CA . VAL A 1 74 ? 17.444 0.227 -25.134 1.00 90.25 74 VAL A CA 1
ATOM 611 C C . VAL A 1 74 ? 16.017 -0.036 -25.619 1.00 90.25 74 VAL A C 1
ATOM 613 O O . VAL A 1 74 ? 15.171 -0.497 -24.846 1.00 90.25 74 VAL A O 1
ATOM 616 N N . ARG A 1 75 ? 15.744 0.194 -26.911 1.00 89.50 75 ARG A N 1
ATOM 617 C CA . ARG A 1 75 ? 14.427 -0.073 -27.507 1.00 89.50 75 ARG A CA 1
ATOM 618 C C . ARG A 1 75 ? 14.042 -1.549 -27.395 1.00 89.50 75 ARG A C 1
ATOM 620 O O . ARG A 1 75 ? 12.943 -1.851 -26.932 1.00 89.50 75 ARG A O 1
ATOM 627 N N . GLU A 1 76 ? 14.926 -2.464 -27.784 1.00 92.62 76 GLU A N 1
ATOM 628 C CA . GLU A 1 76 ? 14.670 -3.909 -27.740 1.00 92.62 76 GLU A CA 1
ATOM 629 C C . GLU A 1 76 ? 14.456 -4.404 -26.303 1.00 92.62 76 GLU A C 1
ATOM 631 O O . GLU A 1 76 ? 13.531 -5.182 -26.037 1.00 92.62 76 GLU A O 1
ATOM 636 N N . ARG A 1 77 ? 15.246 -3.900 -25.348 1.00 93.88 77 ARG A N 1
ATOM 637 C CA . ARG A 1 77 ? 15.099 -4.212 -23.921 1.00 93.88 77 ARG A CA 1
ATOM 638 C C . ARG A 1 77 ? 13.746 -3.753 -23.379 1.00 93.88 77 ARG A C 1
ATOM 640 O O . ARG A 1 77 ? 13.048 -4.552 -22.747 1.00 93.88 77 ARG A O 1
ATOM 647 N N . LEU A 1 78 ? 13.338 -2.513 -23.656 1.00 91.56 78 LEU A N 1
ATOM 648 C CA . LEU A 1 78 ? 12.043 -1.976 -23.221 1.00 91.56 78 LEU A CA 1
ATOM 649 C C . LEU A 1 78 ? 10.863 -2.714 -23.866 1.00 91.56 78 LEU A C 1
ATOM 651 O O . LEU A 1 78 ? 9.882 -3.026 -23.185 1.00 91.56 78 LEU A O 1
ATOM 655 N N . GLU A 1 79 ? 10.945 -3.048 -25.155 1.00 92.25 79 GLU A N 1
ATOM 656 C CA . GLU A 1 79 ? 9.903 -3.818 -25.840 1.00 92.25 79 GLU A CA 1
ATOM 657 C C . GLU A 1 79 ? 9.759 -5.233 -25.278 1.00 92.25 79 GLU A C 1
ATOM 659 O O . GLU A 1 79 ? 8.636 -5.702 -25.055 1.00 92.25 79 GLU A O 1
ATOM 664 N N . ASN A 1 80 ? 10.877 -5.909 -25.010 1.00 93.75 80 ASN A N 1
ATOM 665 C CA . ASN A 1 80 ? 10.877 -7.236 -24.409 1.00 93.75 80 ASN A CA 1
ATOM 666 C C . ASN A 1 80 ? 10.241 -7.215 -23.009 1.00 93.75 80 ASN A C 1
ATOM 668 O O . ASN A 1 80 ? 9.361 -8.027 -22.714 1.00 93.75 80 ASN A O 1
ATOM 672 N N . LEU A 1 81 ? 10.619 -6.252 -22.164 1.00 90.50 81 LEU A N 1
ATOM 673 C CA . LEU A 1 81 ? 10.039 -6.082 -20.828 1.00 90.50 81 LEU A CA 1
ATOM 674 C C . LEU A 1 81 ? 8.544 -5.751 -20.897 1.00 90.50 81 LEU A C 1
ATOM 676 O O . LEU A 1 81 ? 7.734 -6.375 -20.213 1.00 90.50 81 LEU A O 1
ATOM 680 N N . SER A 1 82 ? 8.154 -4.841 -21.791 1.00 89.12 82 SER A N 1
ATOM 681 C CA . SER A 1 82 ? 6.751 -4.501 -22.047 1.00 89.12 82 SER A CA 1
ATOM 682 C C . SER A 1 82 ? 5.936 -5.732 -22.455 1.00 89.12 82 SER A C 1
ATOM 684 O O . SER A 1 82 ? 4.828 -5.946 -21.956 1.00 89.12 82 SER A O 1
ATOM 686 N N . ARG A 1 83 ? 6.489 -6.596 -23.315 1.00 90.56 83 ARG A N 1
ATOM 687 C CA . ARG A 1 83 ? 5.851 -7.853 -23.733 1.00 90.56 83 ARG A CA 1
ATOM 688 C C . ARG A 1 83 ? 5.700 -8.835 -22.572 1.00 90.56 83 ARG A C 1
ATOM 690 O O . ARG A 1 83 ? 4.634 -9.434 -22.431 1.00 90.56 83 ARG A O 1
ATOM 697 N N . GLN A 1 84 ? 6.723 -8.974 -21.729 1.00 89.75 84 GLN A N 1
ATOM 698 C CA . GLN A 1 84 ? 6.680 -9.841 -20.548 1.00 89.75 84 GLN A CA 1
ATOM 699 C C . GLN A 1 84 ? 5.626 -9.373 -19.539 1.00 89.75 84 GLN A C 1
ATOM 701 O O . GLN A 1 84 ? 4.781 -10.172 -19.132 1.00 89.75 84 GLN A O 1
ATOM 706 N N . LEU A 1 85 ? 5.599 -8.077 -19.218 1.00 85.62 85 LEU A N 1
ATOM 707 C CA . LEU A 1 85 ? 4.600 -7.487 -18.321 1.00 85.62 85 LEU A CA 1
ATOM 708 C C . LEU A 1 85 ? 3.176 -7.641 -18.883 1.00 85.62 85 LEU A C 1
ATOM 710 O O . LEU A 1 85 ? 2.245 -7.999 -18.164 1.00 85.62 85 LEU A O 1
ATOM 714 N N . LYS A 1 86 ? 2.983 -7.454 -20.195 1.00 85.44 86 LYS A N 1
ATOM 715 C CA . LYS A 1 86 ? 1.678 -7.688 -20.839 1.00 85.44 86 LYS A CA 1
ATOM 716 C C . LYS A 1 86 ? 1.232 -9.149 -20.741 1.00 85.44 86 LYS A C 1
ATOM 718 O O . LYS A 1 86 ? 0.060 -9.384 -20.436 1.00 85.44 86 LYS A O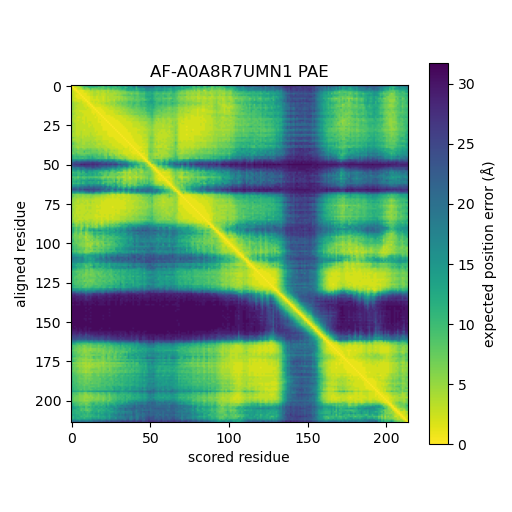 1
ATOM 723 N N . ARG A 1 87 ? 2.145 -10.105 -20.968 1.00 87.19 87 ARG A N 1
ATOM 724 C CA . ARG A 1 87 ? 1.888 -11.556 -20.871 1.00 87.19 87 ARG A CA 1
ATOM 725 C C . ARG A 1 87 ? 1.479 -11.979 -19.459 1.00 87.19 87 ARG A C 1
ATOM 727 O O . ARG A 1 87 ? 0.651 -12.867 -19.320 1.00 87.19 87 ARG A O 1
ATOM 734 N N . MET A 1 88 ? 1.989 -11.300 -18.436 1.00 82.06 88 MET A N 1
ATOM 735 C CA . MET A 1 88 ? 1.594 -11.494 -17.035 1.00 82.06 88 MET A CA 1
ATOM 736 C C . MET A 1 88 ? 0.209 -10.929 -16.685 1.00 82.06 88 MET A C 1
ATOM 738 O O . MET A 1 88 ? -0.212 -10.985 -15.537 1.00 82.06 88 MET A O 1
ATOM 742 N N . GLY A 1 89 ? -0.528 -10.376 -17.653 1.00 77.88 89 GLY A N 1
ATOM 743 C CA . GLY A 1 89 ? -1.903 -9.926 -17.436 1.00 77.88 89 GLY A CA 1
ATOM 744 C C . GLY A 1 89 ? -2.030 -8.550 -16.776 1.00 77.88 89 GLY A C 1
ATOM 745 O O . GLY A 1 89 ? -3.148 -8.057 -16.647 1.00 77.88 89 GLY A O 1
ATOM 746 N N . LEU A 1 90 ? -0.917 -7.866 -16.476 1.00 75.81 90 LEU A N 1
ATOM 747 C CA . LEU A 1 90 ? -0.876 -6.538 -15.834 1.00 75.81 90 LEU A CA 1
ATOM 748 C C . LEU A 1 90 ? -1.683 -5.456 -16.584 1.00 75.81 90 LEU A C 1
ATOM 750 O O . LEU A 1 90 ? -2.120 -4.461 -16.008 1.00 75.81 90 LEU A O 1
ATOM 754 N N . HIS A 1 91 ? -1.959 -5.655 -17.874 1.00 68.50 91 HIS A N 1
ATOM 755 C CA . HIS A 1 91 ? -2.744 -4.732 -18.698 1.00 68.50 91 HIS A CA 1
ATOM 756 C C . HIS A 1 91 ? -4.249 -4.676 -18.351 1.00 68.50 91 HIS A C 1
ATOM 758 O O . HIS A 1 91 ? -4.912 -3.718 -18.753 1.00 68.50 91 HIS A O 1
ATOM 764 N N . LYS A 1 92 ? -4.790 -5.626 -17.574 1.00 66.25 92 LYS A N 1
ATOM 765 C CA . LYS A 1 92 ? -6.216 -5.674 -17.172 1.00 66.25 92 LYS A CA 1
ATOM 766 C C . LYS A 1 92 ? -6.459 -5.534 -15.666 1.00 66.25 92 LYS A C 1
ATOM 768 O O . LYS A 1 92 ? -7.608 -5.521 -15.240 1.00 66.25 92 LYS A O 1
ATOM 773 N N . VAL A 1 93 ? -5.401 -5.447 -14.863 1.00 65.25 93 VAL A N 1
ATOM 774 C CA . VAL A 1 93 ? -5.511 -5.494 -13.400 1.00 65.25 93 VAL A CA 1
ATOM 775 C C . VAL A 1 93 ? -5.897 -4.123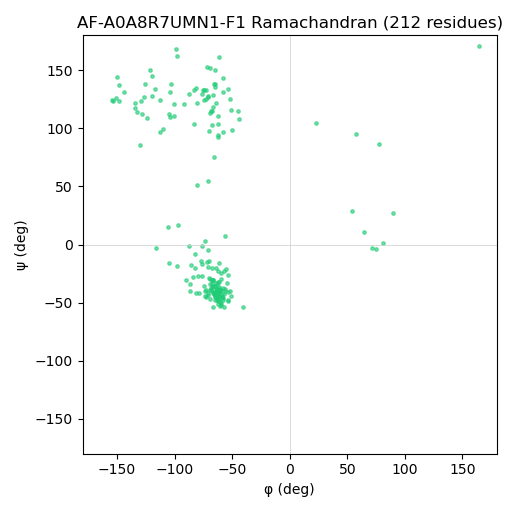 -12.843 1.00 65.25 93 VAL A C 1
ATOM 777 O O . VAL A 1 93 ? -5.345 -3.099 -13.251 1.00 65.25 93 VAL A O 1
ATOM 780 N N . VAL A 1 94 ? -6.854 -4.113 -11.913 1.00 68.88 94 VAL A N 1
ATOM 781 C CA . VAL A 1 94 ? -7.221 -2.926 -11.129 1.00 68.88 94 VAL A CA 1
ATOM 782 C C . VAL A 1 94 ? -6.128 -2.682 -10.088 1.00 68.88 94 VAL A C 1
ATOM 784 O O . VAL A 1 94 ? -5.721 -3.626 -9.418 1.00 68.88 94 VAL A O 1
ATOM 787 N N . GLN A 1 95 ? -5.653 -1.442 -9.942 1.00 70.56 95 GLN A N 1
ATOM 788 C CA . GLN A 1 95 ? -4.675 -1.075 -8.908 1.00 70.56 95 GLN A CA 1
ATOM 789 C C . GLN A 1 95 ? -5.286 -1.302 -7.520 1.00 70.56 95 GLN A C 1
ATOM 791 O O . GLN A 1 95 ? -6.176 -0.562 -7.107 1.00 70.56 95 GLN A O 1
ATOM 796 N N . ARG A 1 96 ? -4.877 -2.382 -6.852 1.00 73.50 96 ARG A N 1
ATOM 797 C CA . ARG A 1 96 ? -5.352 -2.799 -5.527 1.00 73.50 96 ARG A CA 1
ATOM 798 C C . ARG A 1 96 ? -4.220 -3.541 -4.833 1.00 73.50 96 ARG A C 1
ATOM 800 O O . ARG A 1 96 ? -3.496 -4.281 -5.499 1.00 73.50 96 ARG A O 1
ATOM 807 N N . PHE A 1 97 ? -4.092 -3.390 -3.515 1.00 72.00 97 PHE A N 1
ATOM 808 C CA . PHE A 1 97 ? -3.242 -4.303 -2.754 1.00 72.00 97 PHE A CA 1
ATOM 809 C C . PHE A 1 97 ? -3.821 -5.711 -2.820 1.00 72.00 97 PHE A C 1
ATOM 811 O O . PHE A 1 97 ? -5.028 -5.913 -2.666 1.00 72.00 97 PHE A O 1
ATOM 818 N N . ASP A 1 98 ? -2.944 -6.681 -3.042 1.00 73.00 98 ASP A N 1
ATOM 819 C CA . ASP A 1 98 ? -3.310 -8.080 -2.934 1.00 73.00 98 ASP A CA 1
ATOM 820 C C . ASP A 1 98 ? -3.674 -8.405 -1.479 1.00 73.00 98 ASP A C 1
ATOM 822 O O . ASP A 1 98 ? -3.005 -7.958 -0.540 1.00 73.00 98 ASP A O 1
ATOM 826 N N . LYS A 1 99 ? -4.742 -9.187 -1.285 1.00 77.31 99 LYS A N 1
ATOM 827 C CA . LYS A 1 99 ? -5.206 -9.585 0.051 1.00 77.31 99 LYS A CA 1
ATOM 828 C C . LYS A 1 99 ? -4.157 -10.408 0.805 1.00 77.31 99 LYS A C 1
ATOM 830 O O . LYS A 1 99 ? -4.176 -10.427 2.028 1.00 77.31 99 LYS A O 1
ATOM 835 N N . SER A 1 100 ? -3.231 -11.058 0.100 1.00 74.69 100 SER A N 1
ATOM 836 C CA . SER A 1 100 ? -2.073 -11.724 0.709 1.00 74.69 100 SER A CA 1
ATOM 837 C C . SER A 1 100 ? -1.075 -10.742 1.331 1.00 74.69 100 SER A C 1
ATOM 839 O O . SER A 1 100 ? -0.436 -11.071 2.325 1.00 74.69 100 SER A O 1
ATOM 841 N N . VAL A 1 101 ? -0.957 -9.529 0.780 1.00 78.44 101 VAL A N 1
ATOM 842 C CA . VAL A 1 101 ? -0.066 -8.470 1.284 1.00 78.44 101 VAL A CA 1
ATOM 843 C C . VAL A 1 101 ? -0.755 -7.653 2.371 1.00 78.44 101 VAL A C 1
ATOM 845 O O . VAL A 1 101 ? -0.131 -7.261 3.356 1.00 78.44 101 VAL A O 1
ATOM 848 N N . ARG A 1 102 ? -2.048 -7.372 2.188 1.00 79.75 102 ARG A N 1
ATOM 849 C CA . ARG A 1 102 ? -2.885 -6.648 3.148 1.00 79.75 102 ARG A CA 1
ATOM 850 C C . ARG A 1 102 ? -4.180 -7.424 3.388 1.00 79.75 102 ARG A C 1
ATOM 852 O O . ARG A 1 102 ? -5.176 -7.146 2.717 1.00 79.75 102 ARG A O 1
ATOM 859 N N . PRO A 1 103 ? -4.170 -8.397 4.312 1.00 81.44 103 PRO A N 1
ATOM 860 C CA . PRO A 1 103 ? -5.374 -9.138 4.655 1.00 81.44 103 PRO A CA 1
ATOM 861 C C . PRO A 1 103 ? -6.415 -8.223 5.302 1.00 81.44 103 PRO A C 1
ATOM 863 O O . PRO A 1 103 ? -6.087 -7.230 5.956 1.00 81.44 103 PRO A O 1
ATOM 866 N N . GLU A 1 104 ? -7.686 -8.569 5.108 1.00 83.62 104 GLU A N 1
ATOM 867 C CA . GLU A 1 104 ? -8.802 -7.899 5.774 1.00 83.62 104 GLU A CA 1
ATOM 868 C C . GLU A 1 104 ? -8.737 -8.160 7.281 1.00 83.62 104 GLU A C 1
ATOM 870 O O . GLU A 1 104 ? -8.448 -9.272 7.727 1.00 83.62 104 GLU A O 1
ATOM 875 N N . THR A 1 105 ? -8.994 -7.126 8.077 1.00 86.12 105 THR A N 1
ATOM 876 C CA . THR A 1 105 ? -8.942 -7.231 9.533 1.00 86.12 105 THR A CA 1
ATOM 877 C C . THR A 1 105 ? -10.288 -7.690 10.069 1.00 86.12 105 THR A C 1
ATOM 879 O O . THR A 1 105 ? -11.333 -7.110 9.773 1.00 86.12 105 THR A O 1
ATOM 882 N N . THR A 1 106 ? -10.275 -8.723 10.905 1.00 86.25 106 THR A N 1
ATOM 883 C CA . THR A 1 106 ? -11.490 -9.191 11.579 1.00 86.25 106 THR A CA 1
ATOM 884 C C . THR A 1 106 ? -11.574 -8.623 12.992 1.00 86.25 106 THR A C 1
ATOM 886 O O . THR A 1 106 ? -10.581 -8.158 13.550 1.00 86.25 106 THR A O 1
ATOM 889 N N . ALA A 1 107 ? -12.767 -8.648 13.581 1.00 84.31 107 ALA A N 1
ATOM 890 C CA . ALA A 1 107 ? -12.966 -8.206 14.960 1.00 84.31 107 ALA A CA 1
ATOM 891 C C . ALA A 1 107 ? -12.382 -9.186 15.993 1.00 84.31 107 ALA A C 1
ATOM 893 O O . ALA A 1 107 ? -12.251 -8.848 17.169 1.00 84.31 107 ALA A O 1
ATOM 894 N N . MET A 1 108 ? -12.074 -10.411 15.559 1.00 80.56 108 MET A N 1
ATOM 895 C CA . MET A 1 108 ? -11.580 -11.467 16.424 1.00 80.56 108 MET A CA 1
ATOM 896 C C . MET A 1 108 ? -10.070 -11.308 16.622 1.00 80.56 108 MET A C 1
ATOM 898 O O . MET A 1 108 ? -9.353 -11.074 15.650 1.00 80.56 108 MET A O 1
ATOM 902 N N . PRO A 1 109 ? -9.582 -11.390 17.869 1.00 76.56 109 PRO A N 1
ATOM 903 C CA . PRO A 1 109 ? -8.162 -11.264 18.142 1.00 76.56 109 PRO A CA 1
ATOM 904 C C . PRO A 1 109 ? -7.412 -12.500 17.636 1.00 76.56 109 PRO A C 1
ATOM 906 O O . PRO A 1 109 ? -7.752 -13.626 18.000 1.00 76.56 109 PRO A O 1
ATOM 909 N N . ASP A 1 110 ? -6.367 -12.275 16.839 1.00 70.25 110 ASP A N 1
ATOM 910 C CA . ASP A 1 110 ? -5.469 -13.340 16.366 1.00 70.25 110 ASP A CA 1
ATOM 911 C C . ASP A 1 110 ? -4.495 -13.798 17.470 1.00 70.25 110 ASP A C 1
ATOM 913 O O . ASP A 1 110 ? -4.043 -14.942 17.496 1.00 70.25 110 ASP A O 1
ATOM 917 N N . GLU A 1 111 ? -4.178 -12.905 18.413 1.00 74.44 111 GLU A N 1
ATOM 918 C CA . GLU A 1 111 ? -3.209 -13.136 19.484 1.00 74.44 111 GLU A CA 1
ATOM 919 C C . GLU A 1 111 ? -3.896 -13.404 20.828 1.00 74.44 111 GLU A C 1
ATOM 921 O O . GLU A 1 111 ? -4.739 -12.636 21.293 1.00 74.44 111 GLU A O 1
ATOM 926 N N . ALA A 1 112 ? -3.471 -14.467 21.517 1.00 72.94 112 ALA A N 1
ATOM 927 C CA . ALA A 1 112 ? -4.041 -14.861 22.806 1.00 72.94 112 ALA A CA 1
ATOM 928 C C . ALA A 1 112 ? -3.677 -13.913 23.965 1.00 72.94 112 ALA A C 1
ATOM 930 O O . ALA A 1 112 ? -4.327 -13.941 25.013 1.00 72.94 112 ALA A O 1
ATOM 931 N N . LYS A 1 113 ?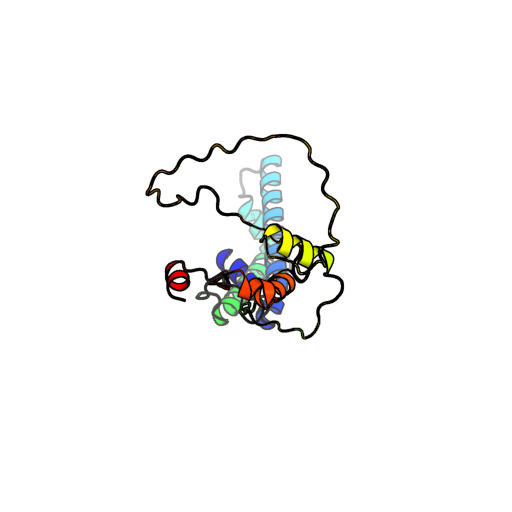 -2.614 -13.106 23.828 1.00 80.88 113 LYS A N 1
ATOM 932 C CA . LYS A 1 113 ? -2.115 -12.263 24.919 1.00 80.88 113 LYS A CA 1
ATOM 933 C C . LYS A 1 113 ? -1.444 -10.991 24.417 1.00 80.88 113 LYS A C 1
ATOM 935 O O . LYS A 1 113 ? -0.473 -11.050 23.675 1.00 80.88 113 LYS A O 1
ATOM 940 N N . ILE A 1 114 ? -1.914 -9.855 24.925 1.00 85.56 114 ILE A N 1
ATOM 941 C CA . ILE A 1 114 ? -1.350 -8.527 24.670 1.00 85.56 114 ILE A CA 1
ATOM 942 C C . ILE A 1 114 ? -0.550 -8.090 25.898 1.00 85.56 114 ILE A C 1
ATOM 944 O O . ILE A 1 114 ? -0.985 -8.274 27.036 1.00 85.56 114 ILE A O 1
ATOM 948 N N . PHE A 1 115 ? 0.621 -7.496 25.676 1.00 85.75 115 PHE A N 1
ATOM 949 C CA . PHE A 1 115 ? 1.511 -7.022 26.734 1.00 85.75 115 PHE A CA 1
ATOM 950 C C . PHE A 1 115 ? 1.772 -5.523 26.605 1.00 85.75 115 PHE A C 1
ATOM 952 O O . PHE A 1 115 ? 1.775 -4.979 25.506 1.00 85.75 115 PHE A O 1
ATOM 959 N N . GLY A 1 116 ? 2.007 -4.851 27.735 1.00 88.38 116 GLY A N 1
ATOM 960 C CA . GLY A 1 116 ? 2.483 -3.462 27.769 1.00 88.38 116 GLY A CA 1
ATOM 961 C C . GLY A 1 116 ? 1.471 -2.384 27.362 1.00 88.38 116 GLY A C 1
ATOM 962 O O . GLY A 1 116 ? 1.796 -1.214 27.483 1.00 88.38 116 GLY A O 1
ATOM 963 N N . ARG A 1 117 ? 0.255 -2.753 26.938 1.00 90.56 117 ARG A N 1
ATOM 964 C CA . ARG A 1 117 ? -0.789 -1.830 26.444 1.00 90.56 117 ARG A CA 1
ATOM 965 C C . ARG A 1 117 ? -1.838 -1.419 27.486 1.00 90.56 117 ARG A C 1
ATOM 967 O O . ARG A 1 117 ? -2.934 -0.991 27.137 1.00 90.56 117 ARG A O 1
ATOM 974 N N . ALA A 1 118 ? -1.557 -1.629 28.771 1.00 90.12 118 ALA A N 1
ATOM 975 C CA . ALA A 1 118 ? -2.550 -1.440 29.831 1.00 90.12 118 ALA A CA 1
ATOM 976 C C . ALA A 1 118 ? -2.991 0.026 29.978 1.00 90.12 118 ALA A C 1
ATOM 978 O O . ALA A 1 118 ? -4.162 0.288 30.253 1.00 90.12 118 ALA A O 1
ATOM 979 N N . GLU A 1 119 ? -2.070 0.971 29.777 1.00 91.06 119 GLU A N 1
ATOM 980 C CA . GLU A 1 119 ? -2.364 2.398 29.907 1.00 91.06 119 GLU A CA 1
ATOM 981 C C . GLU A 1 119 ? -3.207 2.896 28.728 1.00 91.06 119 GLU A C 1
ATOM 983 O O . GLU A 1 119 ? -4.221 3.556 28.935 1.00 91.06 119 GLU A O 1
ATOM 988 N N . GLU A 1 120 ? -2.864 2.508 27.496 1.00 92.38 120 GLU A N 1
ATOM 989 C CA . GLU A 1 120 ? -3.646 2.876 26.313 1.00 92.38 120 GLU A CA 1
ATOM 990 C C . GLU A 1 120 ? -5.052 2.272 26.351 1.00 92.38 120 GLU A C 1
ATOM 992 O O . GLU A 1 120 ? -6.019 2.950 26.010 1.00 92.38 120 GLU A O 1
ATOM 997 N N . LEU A 1 121 ? -5.197 1.026 26.817 1.00 90.25 121 LEU A N 1
ATOM 998 C CA . LEU A 1 121 ? -6.514 0.415 27.022 1.00 90.25 121 LEU A CA 1
ATOM 999 C C . LEU A 1 121 ? -7.356 1.222 28.009 1.00 90.25 121 LEU A C 1
ATOM 1001 O O . LEU A 1 121 ? -8.518 1.514 27.741 1.00 90.25 121 LEU A O 1
ATOM 1005 N N . LYS A 1 122 ? -6.766 1.642 29.128 1.00 89.56 122 LYS A N 1
ATOM 1006 C CA . LYS A 1 122 ? -7.461 2.465 30.118 1.00 89.56 122 LYS A CA 1
ATOM 1007 C C . LYS A 1 122 ? -7.894 3.816 29.538 1.00 89.56 122 LYS A C 1
ATOM 1009 O O . LYS A 1 122 ? -9.025 4.226 29.781 1.00 89.56 122 LYS A O 1
ATOM 1014 N N . GLN A 1 123 ? -7.039 4.467 28.749 1.00 91.69 123 GLN A N 1
ATOM 1015 C CA . GLN A 1 123 ? -7.364 5.732 28.080 1.00 91.69 123 GLN A CA 1
ATOM 1016 C C . GLN A 1 123 ? -8.532 5.580 27.098 1.00 91.69 123 GLN A C 1
ATOM 1018 O O . GLN A 1 123 ? -9.419 6.431 27.064 1.00 91.69 123 GLN A O 1
ATOM 1023 N N . VAL A 1 124 ? -8.569 4.482 26.333 1.00 92.12 124 VAL A N 1
ATOM 1024 C CA . VAL A 1 124 ? -9.692 4.181 25.431 1.00 92.12 124 VAL A CA 1
ATOM 1025 C C . VAL A 1 124 ? -10.981 3.986 26.231 1.00 92.12 124 VAL A C 1
ATOM 1027 O O . VAL A 1 124 ? -12.000 4.584 25.897 1.00 92.12 124 VAL A O 1
ATOM 1030 N N . MET A 1 125 ? -10.941 3.212 27.317 1.00 90.62 125 MET A N 1
ATOM 1031 C CA . MET A 1 125 ? -12.111 2.971 28.171 1.00 90.62 125 MET A CA 1
ATOM 1032 C C . MET A 1 125 ? -12.645 4.256 28.810 1.00 90.62 125 MET A C 1
ATOM 1034 O O . MET A 1 125 ? -13.857 4.461 28.855 1.00 90.62 125 MET A O 1
ATOM 1038 N N . GLU A 1 126 ? -11.751 5.134 29.268 1.00 91.12 126 GLU A N 1
ATOM 1039 C CA . GLU A 1 126 ? -12.102 6.441 29.826 1.00 91.12 126 GLU A CA 1
ATOM 1040 C C . GLU A 1 126 ? -12.732 7.354 28.768 1.00 91.12 126 GLU A C 1
ATOM 1042 O O . GLU A 1 126 ? -13.789 7.930 29.014 1.00 91.12 126 GLU A O 1
ATOM 1047 N N . PHE A 1 127 ? -12.158 7.414 27.561 1.00 90.62 127 PHE A N 1
ATOM 1048 C CA . PHE A 1 127 ? -12.729 8.177 26.447 1.00 90.62 127 PHE A CA 1
ATOM 1049 C C . PHE A 1 127 ? -14.124 7.672 26.051 1.00 90.62 127 PHE A C 1
ATOM 1051 O O . PHE A 1 127 ? -15.029 8.460 25.775 1.00 90.62 127 PHE A O 1
ATOM 1058 N N . LEU A 1 128 ? -14.310 6.351 26.050 1.00 89.44 128 LEU A N 1
ATOM 1059 C CA . LEU A 1 128 ? -15.589 5.702 25.765 1.00 89.44 128 LEU A CA 1
ATOM 1060 C C . LEU A 1 128 ? -16.584 5.789 26.937 1.00 89.44 128 LEU A C 1
ATOM 1062 O O . LEU A 1 128 ? -17.705 5.312 26.798 1.00 89.44 128 LEU A O 1
ATOM 1066 N N . ASN A 1 129 ? -16.202 6.395 28.071 1.00 88.44 129 ASN A N 1
ATOM 1067 C CA . ASN A 1 129 ? -16.984 6.461 29.311 1.00 88.44 129 ASN A CA 1
ATOM 1068 C C . ASN A 1 129 ? -17.445 5.084 29.825 1.00 88.44 129 ASN A C 1
ATOM 1070 O O . ASN A 1 129 ? -18.467 4.966 30.509 1.00 88.44 129 ASN A O 1
ATOM 1074 N N . VAL A 1 130 ? -16.674 4.034 29.529 1.00 87.31 130 VAL A N 1
ATOM 1075 C CA . VAL A 1 130 ? -16.966 2.679 29.994 1.00 87.31 130 VAL A CA 1
ATOM 1076 C C . VAL A 1 130 ? -16.658 2.614 31.491 1.00 87.31 130 VAL A C 1
ATOM 1078 O O . VAL A 1 130 ? -15.546 2.951 31.913 1.00 87.31 130 VAL A O 1
ATOM 1081 N N . PRO A 1 131 ? -17.618 2.197 32.336 1.00 80.62 131 PRO A N 1
ATOM 1082 C CA . PRO A 1 131 ? -17.411 2.155 33.773 1.00 80.62 131 PRO A CA 1
ATOM 1083 C C . PRO A 1 131 ? -16.368 1.093 34.123 1.00 80.62 131 PRO A C 1
ATOM 1085 O O . PRO A 1 131 ? -16.654 -0.103 34.165 1.00 80.62 131 PRO A O 1
ATOM 1088 N N . THR A 1 132 ? -15.151 1.539 34.425 1.00 75.00 132 THR A N 1
ATOM 1089 C CA . THR A 1 132 ? -14.113 0.660 34.956 1.00 75.00 132 THR A CA 1
ATOM 1090 C C . THR A 1 132 ? -14.415 0.369 36.424 1.00 75.00 132 THR A C 1
ATOM 1092 O O . THR A 1 132 ? -14.718 1.265 37.216 1.00 75.00 132 THR A O 1
ATOM 1095 N N . ASN A 1 133 ? -14.343 -0.905 36.817 1.00 63.91 133 ASN A N 1
ATOM 1096 C CA . ASN A 1 133 ? -14.516 -1.341 38.206 1.00 63.91 133 ASN A CA 1
ATOM 1097 C C . ASN A 1 133 ? -13.312 -0.933 39.081 1.00 63.91 133 ASN A C 1
ATOM 1099 O O . ASN A 1 133 ? -12.686 -1.761 39.743 1.00 63.91 133 ASN A O 1
ATOM 1103 N N . ALA A 1 134 ? -12.955 0.350 39.106 1.00 57.69 134 ALA A N 1
ATOM 1104 C CA . ALA A 1 134 ? -12.094 0.888 40.140 1.00 57.69 134 ALA A CA 1
ATOM 1105 C C . ALA A 1 134 ? -12.901 0.868 41.440 1.00 57.69 134 ALA A C 1
ATOM 1107 O O . ALA A 1 134 ? -13.913 1.559 41.569 1.00 57.69 134 ALA A O 1
ATOM 1108 N N . LYS A 1 135 ? -12.487 0.029 42.399 1.00 49.25 135 LYS A N 1
ATOM 1109 C CA . LYS A 1 135 ? -13.067 -0.034 43.747 1.00 49.25 135 LYS A CA 1
ATOM 1110 C C . LYS A 1 135 ? -13.268 1.395 44.252 1.00 49.25 135 LYS A C 1
ATOM 1112 O O . LYS A 1 135 ? -12.291 2.072 44.569 1.00 49.25 135 LYS A O 1
ATOM 1117 N N . ARG A 1 136 ? -14.523 1.857 44.321 1.00 49.31 136 ARG A N 1
ATOM 1118 C CA . ARG A 1 136 ? -14.877 3.142 44.928 1.00 49.31 136 ARG A CA 1
ATOM 1119 C C . ARG A 1 136 ? -14.383 3.109 46.373 1.00 49.31 136 ARG A C 1
ATOM 1121 O O . ARG A 1 136 ? -15.062 2.582 47.251 1.00 49.31 136 ARG A O 1
ATOM 1128 N N . LYS A 1 137 ? -13.199 3.664 46.651 1.00 46.72 137 LYS A N 1
ATOM 1129 C CA . LYS A 1 137 ? -12.896 4.131 48.003 1.00 46.72 137 LYS A CA 1
ATOM 1130 C C . LYS A 1 137 ? -13.913 5.230 48.265 1.00 46.72 137 LYS A C 1
ATOM 1132 O O . LYS A 1 137 ? -13.890 6.264 47.609 1.00 46.72 137 LYS A O 1
ATOM 1137 N N . ARG A 1 138 ? -14.849 4.947 49.168 1.00 41.34 138 ARG A N 1
ATOM 1138 C CA . ARG A 1 138 ? -15.833 5.891 49.693 1.00 41.34 138 ARG A CA 1
ATOM 1139 C C . ARG A 1 138 ? -15.088 7.147 50.156 1.00 41.34 138 ARG A C 1
ATOM 1141 O O . ARG A 1 138 ? -14.499 7.151 51.233 1.00 41.34 138 ARG A O 1
ATOM 1148 N N . ALA A 1 139 ? -15.067 8.181 49.321 1.00 44.19 139 ALA A N 1
ATOM 1149 C CA . ALA A 1 139 ? -14.594 9.494 49.716 1.00 44.19 139 ALA A CA 1
ATOM 1150 C C . ALA A 1 139 ? -15.633 10.086 50.675 1.00 44.19 139 ALA A C 1
ATOM 1152 O O . ALA A 1 139 ? -16.832 10.094 50.386 1.00 44.19 139 ALA A O 1
ATOM 1153 N N . LYS A 1 140 ? -15.171 10.519 51.852 1.00 47.47 140 LYS A N 1
ATOM 1154 C CA . LYS A 1 140 ? -15.939 11.372 52.763 1.00 47.47 140 LYS A CA 1
ATOM 1155 C C . LYS A 1 140 ? -16.410 12.599 51.981 1.00 47.47 140 LYS A C 1
ATOM 1157 O O . LYS A 1 140 ? -15.623 13.196 51.252 1.00 47.47 140 LYS A O 1
ATOM 1162 N N . SER A 1 141 ? -17.682 12.949 52.146 1.00 47.72 141 SER A N 1
ATOM 1163 C CA . SER A 1 141 ? -18.279 14.158 51.589 1.00 47.72 141 SER A CA 1
ATOM 1164 C C . SER A 1 141 ? -17.452 15.389 51.959 1.00 47.72 141 SER A C 1
ATOM 1166 O O . SER A 1 141 ? -17.257 15.659 53.146 1.00 47.72 141 SER A O 1
ATOM 1168 N N . LEU A 1 142 ? -17.037 16.155 50.958 1.00 43.59 142 LEU A N 1
ATOM 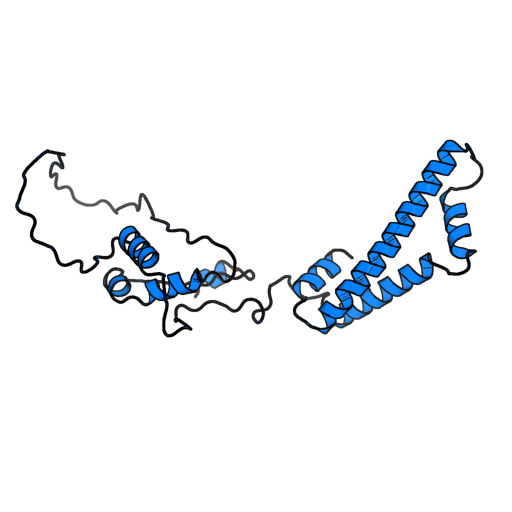1169 C CA . LEU A 1 142 ? -16.664 17.551 51.128 1.00 43.59 142 LEU A CA 1
ATOM 1170 C C . LEU A 1 142 ? -17.542 18.349 50.163 1.00 43.59 142 LEU A C 1
ATOM 1172 O O . LEU A 1 142 ? -17.464 18.187 48.947 1.00 43.59 142 LEU A O 1
ATOM 1176 N N . ALA A 1 143 ? -18.490 19.076 50.743 1.00 47.78 143 ALA A N 1
ATOM 1177 C CA . ALA A 1 143 ? -19.510 19.832 50.045 1.00 47.78 143 ALA A CA 1
ATOM 1178 C C . ALA A 1 143 ? -18.960 21.191 49.616 1.00 47.78 143 ALA A C 1
ATOM 1180 O O . ALA A 1 143 ? -18.872 22.085 50.453 1.00 47.78 143 ALA A O 1
ATOM 1181 N N . ASN A 1 144 ? -18.634 21.382 48.334 1.00 41.91 144 ASN A N 1
ATOM 1182 C CA . ASN A 1 144 ? -18.277 22.708 47.834 1.00 41.91 144 ASN A CA 1
ATOM 1183 C C . ASN A 1 144 ? -18.676 22.908 46.359 1.00 41.91 144 ASN A C 1
ATOM 1185 O O . ASN A 1 144 ? -18.196 22.203 45.479 1.00 41.91 144 ASN A O 1
ATOM 1189 N N . ALA A 1 145 ? -19.473 23.962 46.150 1.00 37.19 145 ALA A N 1
ATOM 1190 C CA . ALA A 1 145 ? -19.598 24.796 44.950 1.00 37.19 145 ALA A CA 1
ATOM 1191 C C . ALA A 1 145 ? -20.390 24.267 43.732 1.00 37.19 145 ALA A C 1
ATOM 1193 O O . ALA A 1 145 ? -19.856 23.768 42.750 1.00 37.19 145 ALA A O 1
ATOM 1194 N N . SER A 1 146 ? -21.701 24.508 43.804 1.00 44.91 146 SER A N 1
ATOM 1195 C CA . SER A 1 146 ? -22.525 25.208 42.809 1.00 44.91 146 SER A CA 1
ATOM 1196 C C . SER A 1 146 ? -22.024 25.270 41.358 1.00 44.91 146 SER A C 1
ATOM 1198 O O . SER A 1 146 ? -21.249 26.148 40.993 1.00 44.91 146 SER A O 1
ATOM 1200 N N . THR A 1 147 ? -22.635 24.472 40.487 1.00 42.81 147 THR A N 1
ATOM 1201 C CA . THR A 1 147 ? -23.067 24.949 39.165 1.00 42.81 147 THR A CA 1
ATOM 1202 C C . THR A 1 147 ? -24.490 24.453 38.935 1.00 42.81 147 THR A C 1
ATOM 1204 O O . THR A 1 147 ? -24.808 23.276 39.072 1.00 42.81 147 THR A O 1
ATOM 1207 N N . SER A 1 148 ? -25.381 25.409 38.719 1.00 43.03 148 SER A N 1
ATOM 1208 C CA . SER A 1 148 ? -26.824 25.250 38.624 1.00 43.03 148 SER A CA 1
ATOM 1209 C C . SER A 1 148 ? -27.234 24.451 37.388 1.00 43.03 148 SER A C 1
ATOM 1211 O O . SER A 1 148 ? -27.061 24.927 36.268 1.00 43.03 148 SER A O 1
ATOM 1213 N N . LEU A 1 149 ? -27.884 23.307 37.586 1.00 43.06 149 LEU A N 1
ATOM 1214 C CA . LEU A 1 149 ? -28.810 22.753 36.601 1.00 43.06 149 LEU A CA 1
ATOM 1215 C C . LEU A 1 149 ? -30.210 22.813 37.205 1.00 43.06 149 LEU A C 1
ATOM 1217 O O . LEU A 1 149 ? -30.599 22.002 38.042 1.00 43.06 149 LEU A O 1
ATOM 1221 N N . SER A 1 150 ? -30.916 23.877 36.826 1.00 37.50 150 SER A N 1
ATOM 1222 C CA . SER A 1 150 ? -32.327 24.085 37.121 1.00 37.50 150 SER A CA 1
ATOM 1223 C C . SER A 1 150 ? -33.135 22.996 36.418 1.00 37.50 150 SER A C 1
ATOM 1225 O O . SER A 1 150 ? -33.044 22.822 35.203 1.00 37.50 150 SER A O 1
ATOM 1227 N N . ALA A 1 151 ? -33.893 22.243 37.210 1.00 44.47 151 ALA A N 1
ATOM 1228 C CA . ALA A 1 151 ? -34.873 21.292 36.728 1.00 44.47 151 ALA A CA 1
ATOM 1229 C C . ALA A 1 151 ? -36.017 22.052 36.049 1.00 44.47 151 ALA A C 1
ATOM 1231 O O . ALA A 1 151 ? -36.763 22.755 36.722 1.00 44.47 151 ALA A O 1
ATOM 1232 N N . ASN A 1 152 ? -36.177 21.871 34.739 1.00 42.34 152 ASN A N 1
ATOM 1233 C CA . ASN A 1 152 ? -37.419 22.183 34.045 1.00 42.34 152 ASN A CA 1
ATOM 1234 C C . ASN A 1 152 ? -37.851 20.965 33.226 1.00 42.34 152 ASN A C 1
ATOM 1236 O O . ASN A 1 152 ? -37.199 20.572 32.261 1.00 42.34 152 ASN A O 1
ATOM 1240 N N . ASN A 1 153 ? -38.964 20.368 33.649 1.00 57.12 153 ASN A N 1
ATOM 1241 C CA . ASN A 1 153 ? -39.699 19.349 32.915 1.00 57.12 153 ASN A CA 1
ATOM 1242 C C . ASN A 1 153 ? -40.339 19.987 31.680 1.00 57.12 153 ASN A C 1
ATOM 1244 O O . ASN A 1 153 ? -41.266 20.774 31.842 1.00 57.12 153 ASN A O 1
ATOM 1248 N N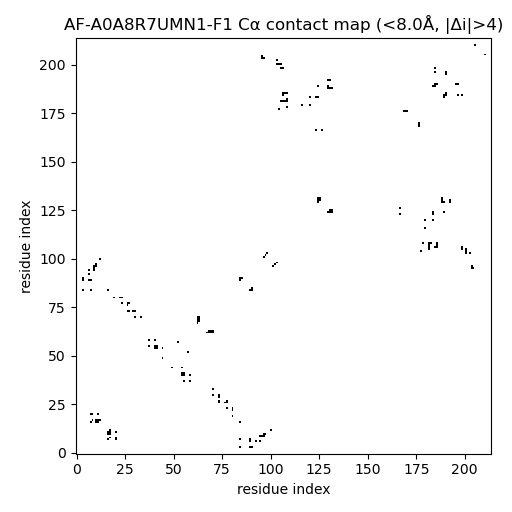 . GLN A 1 154 ? -39.922 19.597 30.475 1.00 43.12 154 GLN A N 1
ATOM 1249 C CA . GLN A 1 154 ? -40.766 19.652 29.281 1.00 43.12 154 GLN A CA 1
ATOM 1250 C C . GLN A 1 154 ? -40.401 18.519 28.312 1.00 43.12 154 GLN A C 1
ATOM 1252 O O . GLN A 1 154 ? -39.242 18.164 28.119 1.00 43.12 154 GLN A O 1
ATOM 1257 N N . VAL A 1 155 ? -41.463 17.922 27.783 1.00 46.84 155 VAL A N 1
ATOM 1258 C CA . VAL A 1 155 ? -41.527 16.746 26.918 1.00 46.84 155 VAL A CA 1
ATOM 1259 C C . VAL A 1 155 ? -40.952 17.033 25.526 1.00 46.84 155 VAL A C 1
ATOM 1261 O O . VAL A 1 155 ? -41.023 18.153 25.033 1.00 46.84 155 VAL A O 1
ATOM 1264 N N . SER A 1 156 ? -40.438 15.959 24.914 1.00 51.94 156 SER A N 1
ATOM 1265 C CA . SER A 1 156 ? -40.059 15.781 23.506 1.00 51.94 156 SER A CA 1
ATOM 1266 C C . SER A 1 156 ? -39.031 16.759 22.942 1.00 51.94 156 SER A C 1
ATOM 1268 O O . SER A 1 156 ? -39.374 17.790 22.377 1.00 51.94 156 SER A O 1
ATOM 1270 N N . ASN A 1 157 ? -37.770 16.340 22.962 1.00 43.53 157 ASN A N 1
ATOM 1271 C CA . ASN A 1 157 ? -36.845 16.667 21.889 1.00 43.53 157 ASN A CA 1
ATOM 1272 C C . ASN A 1 157 ? -36.112 15.379 21.533 1.00 43.53 157 ASN A C 1
ATOM 1274 O O . ASN A 1 157 ? -35.423 14.812 22.380 1.00 43.53 157 ASN A O 1
ATOM 1278 N N . GLU A 1 158 ? -36.281 14.911 20.293 1.00 55.47 158 GLU A N 1
ATOM 1279 C CA . GLU A 1 158 ? -35.293 14.036 19.667 1.00 55.47 158 GLU A CA 1
ATOM 1280 C C . GLU A 1 158 ? -33.933 14.652 19.962 1.00 55.47 158 GLU A C 1
ATOM 1282 O O . GLU A 1 158 ? -33.650 15.786 19.559 1.00 55.47 158 GLU A O 1
ATOM 1287 N N . SER A 1 159 ? -33.121 13.946 20.741 1.00 61.78 159 SER A N 1
ATOM 1288 C CA . SER A 1 159 ? -31.752 14.343 20.998 1.00 61.78 159 SER A CA 1
ATOM 1289 C C . SER A 1 159 ? -31.043 14.330 19.651 1.00 61.78 159 SER A C 1
ATOM 1291 O O . SER A 1 159 ? -30.557 13.292 19.201 1.00 61.78 159 SER A O 1
ATOM 1293 N N . ARG A 1 160 ? -31.022 15.479 18.971 1.00 59.97 160 ARG A N 1
ATOM 1294 C CA . ARG A 1 160 ? -30.084 15.727 17.887 1.00 59.97 160 ARG A CA 1
ATOM 1295 C C . ARG A 1 160 ? -28.725 15.379 18.465 1.00 59.97 160 ARG A C 1
ATOM 1297 O O . ARG A 1 160 ? -28.311 16.000 19.442 1.00 59.97 160 ARG A O 1
ATOM 1304 N N . ILE A 1 161 ? -28.078 14.354 17.918 1.00 64.12 161 ILE A N 1
ATOM 1305 C CA . ILE A 1 161 ? -26.695 14.035 18.254 1.00 64.12 161 ILE A CA 1
ATOM 1306 C C . ILE A 1 161 ? -25.891 15.264 17.820 1.00 64.12 161 ILE A C 1
ATOM 1308 O O . ILE A 1 161 ? -25.581 15.433 16.646 1.00 64.12 161 ILE A O 1
ATOM 1312 N N . THR A 1 162 ? -25.656 16.191 18.745 1.00 68.62 162 THR A N 1
ATOM 1313 C CA . THR A 1 162 ? -24.948 17.452 18.489 1.00 68.62 162 THR A CA 1
ATOM 1314 C C . THR A 1 162 ? -23.446 17.233 18.379 1.00 68.62 162 THR A C 1
ATOM 1316 O O . THR A 1 162 ? -22.742 18.086 17.847 1.00 68.62 162 THR A O 1
ATOM 1319 N N . TYR A 1 163 ? -22.957 16.083 18.847 1.00 77.62 163 TYR A N 1
ATOM 1320 C CA . TYR A 1 163 ? -21.554 15.713 18.803 1.00 77.62 163 TYR A CA 1
ATOM 1321 C C . TYR A 1 163 ? -21.403 14.188 18.809 1.00 77.62 163 TYR A C 1
ATOM 1323 O O . TYR A 1 163 ? -21.915 13.516 19.704 1.00 77.62 163 TYR A O 1
ATOM 1331 N N . LEU A 1 164 ? -20.701 13.647 17.810 1.00 83.81 164 LEU A N 1
ATOM 1332 C CA . LEU A 1 164 ? -20.291 12.244 17.763 1.00 83.81 164 LEU A CA 1
ATOM 1333 C C . LEU A 1 164 ? -18.816 12.169 18.195 1.00 83.81 164 LEU A C 1
ATOM 1335 O O . LEU A 1 164 ? -17.962 12.664 17.456 1.00 83.81 164 LEU A O 1
ATOM 1339 N N . PRO A 1 165 ? -18.486 11.599 19.368 1.00 85.81 165 PRO A N 1
ATOM 1340 C CA . PRO A 1 165 ? -17.099 11.474 19.800 1.00 85.81 165 PRO A CA 1
ATOM 1341 C C . PRO A 1 165 ? -16.341 10.500 18.888 1.00 85.81 165 PRO A C 1
ATOM 1343 O O . PRO A 1 165 ? -16.780 9.374 18.665 1.00 85.81 165 PRO A O 1
ATOM 1346 N N . VAL A 1 166 ? -15.186 10.930 18.375 1.00 91.25 166 VAL A N 1
ATOM 1347 C CA . VAL A 1 166 ? -14.304 10.121 17.521 1.00 91.25 166 VAL A CA 1
ATOM 1348 C C . VAL A 1 166 ? -12.947 9.972 18.199 1.00 91.25 166 VAL A C 1
ATOM 1350 O O . VAL A 1 166 ? -12.333 10.973 18.566 1.00 91.25 166 VAL A O 1
ATOM 1353 N N . LEU A 1 167 ? -12.468 8.732 18.330 1.00 92.75 167 LEU A N 1
ATOM 1354 C CA . LEU A 1 167 ? -11.144 8.414 18.868 1.00 92.75 167 LEU A CA 1
ATOM 1355 C C . LEU A 1 167 ? -10.220 7.892 17.755 1.00 92.75 167 LEU A C 1
ATOM 1357 O O . LEU A 1 167 ? -10.300 6.715 17.398 1.00 92.75 167 LEU A O 1
ATOM 1361 N N . PRO A 1 168 ? -9.341 8.730 17.184 1.00 93.50 168 PRO A N 1
ATOM 1362 C CA . PRO A 1 168 ? -8.382 8.270 16.189 1.00 93.50 168 PRO A CA 1
ATOM 1363 C C . PRO A 1 168 ? -7.221 7.503 16.846 1.00 93.50 168 PRO A C 1
ATOM 1365 O O . PRO A 1 168 ? -6.567 8.010 17.754 1.00 93.50 168 PRO A O 1
ATOM 1368 N N . ILE A 1 169 ? -6.909 6.305 16.339 1.00 93.69 169 ILE A N 1
ATOM 1369 C CA . ILE A 1 169 ? -5.708 5.537 16.713 1.00 93.69 169 ILE A CA 1
ATOM 1370 C C . ILE A 1 169 ? -4.685 5.666 15.579 1.00 93.69 169 ILE A C 1
ATOM 1372 O O . ILE A 1 169 ? -4.869 5.105 14.498 1.00 93.69 169 ILE A O 1
ATOM 1376 N N . VAL A 1 170 ? -3.593 6.396 15.817 1.00 94.31 170 VAL A N 1
ATOM 1377 C CA . VAL A 1 170 ? -2.586 6.730 14.793 1.00 94.31 170 VAL A CA 1
ATOM 1378 C C . VAL A 1 170 ? -1.215 6.182 15.181 1.00 94.31 170 VAL A C 1
ATOM 1380 O O . VAL A 1 170 ? -0.858 6.113 16.352 1.00 94.31 170 VAL A O 1
ATOM 1383 N N . GLY A 1 171 ? -0.438 5.763 14.185 1.00 93.62 171 GLY A N 1
ATOM 1384 C CA . GLY A 1 171 ? 0.904 5.223 14.378 1.00 93.62 171 GLY A CA 1
ATOM 1385 C C . GLY A 1 171 ? 1.401 4.480 13.144 1.00 93.62 171 GLY A C 1
ATOM 1386 O O . GLY A 1 171 ? 0.632 4.207 12.217 1.00 93.62 171 GLY A O 1
ATOM 1387 N N . ILE A 1 172 ? 2.678 4.111 13.144 1.00 94.75 172 ILE A N 1
ATOM 1388 C CA . ILE A 1 172 ? 3.333 3.411 12.030 1.00 94.75 172 ILE A CA 1
ATOM 1389 C C . ILE A 1 172 ? 2.698 2.040 11.728 1.00 94.75 172 ILE A C 1
ATOM 1391 O O . ILE A 1 172 ? 1.963 1.472 12.544 1.00 94.75 172 ILE A O 1
ATOM 1395 N N . GLY A 1 173 ? 2.941 1.505 10.530 1.00 89.38 173 GLY A N 1
ATOM 1396 C CA . GLY A 1 173 ? 2.522 0.148 10.158 1.00 89.38 173 GLY A CA 1
ATOM 1397 C C . GLY A 1 173 ? 3.099 -0.904 11.114 1.00 89.38 173 GLY A C 1
ATOM 1398 O O . GLY A 1 173 ? 4.206 -0.741 11.611 1.00 89.38 173 GLY A O 1
ATOM 1399 N N . GLY A 1 174 ? 2.331 -1.953 11.422 1.00 88.56 174 GLY A N 1
ATOM 1400 C CA . GLY A 1 174 ? 2.788 -3.051 12.289 1.00 88.56 174 GLY A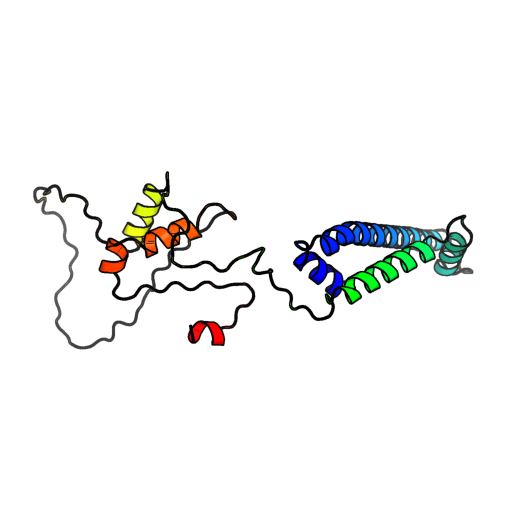 CA 1
ATOM 1401 C C . GLY A 1 174 ? 2.854 -2.754 13.794 1.00 88.56 174 GLY A C 1
ATOM 1402 O O . GLY A 1 174 ? 3.090 -3.664 14.572 1.00 88.56 174 GLY A O 1
ATOM 1403 N N . VAL A 1 175 ? 2.578 -1.526 14.250 1.00 92.06 175 VAL A N 1
ATOM 1404 C CA . VAL A 1 175 ? 2.673 -1.168 15.685 1.00 92.06 175 VAL A CA 1
ATOM 1405 C C . VAL A 1 175 ? 1.575 -1.786 16.578 1.00 92.06 175 VAL A C 1
ATOM 1407 O O . VAL A 1 175 ? 1.599 -1.606 17.791 1.00 92.06 175 VAL A O 1
ATOM 1410 N N . GLY A 1 176 ? 0.586 -2.488 16.012 1.00 91.25 176 GLY A N 1
ATOM 1411 C CA . GLY A 1 176 ? -0.500 -3.123 16.779 1.00 91.25 176 GLY A CA 1
ATOM 1412 C C . GLY A 1 176 ? -1.742 -2.251 17.018 1.00 91.25 176 GLY A C 1
ATOM 1413 O O . GLY A 1 176 ? -2.460 -2.450 17.994 1.00 91.25 176 GLY A O 1
ATOM 1414 N N . LYS A 1 177 ? -2.025 -1.276 16.140 1.00 94.19 177 LYS A N 1
ATOM 1415 C CA . LYS A 1 177 ? -3.240 -0.430 16.227 1.00 94.19 177 LYS A CA 1
ATOM 1416 C C . LYS A 1 177 ? -4.526 -1.254 16.155 1.00 94.19 177 LYS A C 1
ATOM 1418 O O . LYS A 1 177 ? -5.405 -1.111 16.996 1.00 94.19 177 LYS A O 1
ATOM 1423 N N . THR A 1 178 ? -4.612 -2.126 15.151 1.00 92.25 178 THR A N 1
ATOM 1424 C CA . THR A 1 178 ? -5.751 -3.030 14.959 1.00 92.25 178 THR A CA 1
ATOM 1425 C C . THR A 1 178 ? -5.898 -3.968 16.152 1.00 92.25 178 THR A C 1
ATOM 1427 O O . THR A 1 178 ? -7.003 -4.129 16.650 1.00 92.25 178 THR A O 1
ATOM 1430 N N . THR A 1 179 ? -4.785 -4.490 16.675 1.00 92.06 179 THR A N 1
ATOM 1431 C CA . THR A 1 179 ? -4.751 -5.345 17.868 1.00 92.06 179 THR A CA 1
ATOM 1432 C C . THR A 1 179 ? -5.332 -4.637 19.095 1.00 92.06 179 THR A C 1
ATOM 1434 O O . THR A 1 179 ? -6.137 -5.212 19.826 1.00 92.06 179 THR A O 1
ATOM 1437 N N . LEU A 1 180 ? -4.991 -3.358 19.300 1.00 91.88 180 LEU A N 1
ATOM 1438 C CA . LEU A 1 180 ? -5.568 -2.543 20.372 1.00 91.88 180 LEU A CA 1
ATOM 1439 C C . LEU A 1 180 ? -7.086 -2.372 20.196 1.00 91.88 180 LEU A C 1
ATOM 1441 O O . LEU A 1 180 ? -7.840 -2.513 21.159 1.00 91.88 180 LEU A O 1
ATOM 1445 N N . ALA A 1 181 ? -7.551 -2.104 18.974 1.00 92.31 181 ALA A N 1
ATOM 1446 C CA . ALA A 1 181 ? -8.978 -1.968 18.683 1.00 92.31 181 ALA A CA 1
ATOM 1447 C C . ALA A 1 181 ? -9.747 -3.293 18.870 1.00 92.31 181 ALA A C 1
ATOM 1449 O O . ALA A 1 181 ? -10.808 -3.290 19.489 1.00 92.31 181 ALA A O 1
ATOM 1450 N N . GLN A 1 182 ? -9.199 -4.425 18.413 1.00 92.06 182 GLN A N 1
ATOM 1451 C CA . GLN A 1 182 ? -9.776 -5.768 18.598 1.00 92.06 182 GLN A CA 1
ATOM 1452 C C . GLN A 1 182 ? -9.923 -6.132 20.081 1.00 92.06 182 GLN A C 1
ATOM 1454 O O . GLN A 1 182 ? -10.928 -6.722 20.488 1.00 92.06 182 GLN A O 1
ATOM 1459 N N . HIS A 1 183 ? -8.942 -5.757 20.906 1.00 90.31 183 HIS A N 1
ATOM 1460 C CA . HIS A 1 183 ? -8.998 -6.010 22.343 1.00 90.31 183 HIS A CA 1
ATOM 1461 C C . HIS A 1 183 ? -10.139 -5.241 23.009 1.00 90.31 183 HIS A C 1
ATOM 1463 O O . HIS A 1 183 ? -10.938 -5.840 23.722 1.00 90.31 183 HIS A O 1
ATOM 1469 N N . ASN A 1 184 ? -10.269 -3.943 22.711 1.00 89.56 184 ASN A N 1
ATOM 1470 C CA . ASN A 1 184 ? -11.387 -3.131 23.201 1.00 89.56 184 ASN A CA 1
ATOM 1471 C C . ASN A 1 184 ? -12.736 -3.652 22.687 1.00 89.56 184 ASN A C 1
ATOM 1473 O O . ASN A 1 184 ? -13.693 -3.726 23.447 1.00 89.56 184 ASN A O 1
ATOM 1477 N N . TYR A 1 185 ? -12.813 -4.066 21.419 1.00 90.00 185 TYR A N 1
ATOM 1478 C CA . TYR A 1 185 ? -14.026 -4.653 20.846 1.00 90.00 185 TYR A CA 1
ATOM 1479 C C . TYR A 1 185 ? -14.455 -5.934 21.578 1.00 90.00 185 TYR A C 1
ATOM 1481 O O . TYR A 1 185 ? -15.645 -6.189 21.764 1.00 90.00 185 TYR A O 1
ATOM 1489 N N . THR A 1 186 ? -13.489 -6.757 21.994 1.00 88.75 186 THR A N 1
ATOM 1490 C CA . THR A 1 186 ? -13.748 -8.034 22.672 1.00 88.75 186 THR A CA 1
ATOM 1491 C C . THR A 1 186 ? -14.011 -7.867 24.171 1.00 88.75 186 THR A C 1
ATOM 1493 O O . THR A 1 186 ? -14.631 -8.754 24.764 1.00 88.75 186 THR A O 1
ATOM 1496 N N . ASP A 1 187 ? -13.597 -6.744 24.766 1.00 88.69 187 ASP A N 1
ATOM 1497 C CA . ASP A 1 187 ? -13.723 -6.457 26.194 1.00 88.69 187 ASP A CA 1
ATOM 1498 C C . ASP A 1 187 ? -15.184 -6.513 26.671 1.00 88.69 187 ASP A C 1
ATOM 1500 O O . ASP A 1 187 ? -16.106 -5.930 26.093 1.00 88.69 187 ASP A O 1
ATOM 1504 N N . GLN A 1 188 ? -15.400 -7.237 27.769 1.00 88.38 188 GLN A N 1
ATOM 1505 C CA . GLN A 1 188 ? -16.736 -7.490 28.294 1.00 88.38 188 GLN A CA 1
ATOM 1506 C C . GLN A 1 188 ? -17.413 -6.222 28.831 1.00 88.38 188 GLN A C 1
ATOM 1508 O O . GLN A 1 188 ? -18.636 -6.103 28.742 1.00 88.38 188 GLN A O 1
ATOM 1513 N N . GLN A 1 189 ? -16.654 -5.276 29.390 1.00 89.56 189 GLN A N 1
ATOM 1514 C CA . GLN A 1 189 ? -17.198 -4.011 29.885 1.00 89.56 189 GLN A CA 1
ATOM 1515 C C . GLN A 1 189 ? -17.661 -3.143 28.714 1.00 89.56 189 GLN A C 1
ATOM 1517 O O . GLN A 1 189 ? -18.743 -2.568 28.795 1.00 89.56 189 GLN A O 1
ATOM 1522 N N . VAL A 1 190 ? -16.912 -3.124 27.605 1.00 89.56 190 VAL A N 1
ATOM 1523 C CA . VAL A 1 190 ? -17.309 -2.431 26.365 1.00 89.56 190 VAL A CA 1
ATOM 1524 C C . VAL A 1 190 ? -18.594 -3.038 25.804 1.00 89.56 190 VAL A C 1
ATOM 1526 O O . VAL A 1 190 ? -19.569 -2.318 25.594 1.00 89.56 190 VAL A O 1
ATOM 1529 N N . LYS A 1 191 ? -18.641 -4.366 25.641 1.00 90.00 191 LYS A N 1
ATOM 1530 C CA . LYS A 1 191 ? -19.833 -5.075 25.135 1.00 90.00 191 LYS A CA 1
ATOM 1531 C C . LYS A 1 191 ? -21.067 -4.910 26.019 1.00 90.00 191 LYS A C 1
ATOM 1533 O O . LYS A 1 191 ? -22.182 -4.930 25.518 1.00 90.00 191 LYS A O 1
ATOM 1538 N N . SER A 1 192 ? -20.877 -4.777 27.330 1.00 90.31 192 SER A N 1
ATOM 1539 C CA . SER A 1 192 ? -21.987 -4.555 28.267 1.00 90.31 192 SER A CA 1
ATOM 1540 C C . SER A 1 192 ? -22.447 -3.095 28.283 1.00 90.31 192 SER A C 1
ATOM 1542 O O . SER A 1 192 ? -23.595 -2.820 28.619 1.00 90.31 192 SER A O 1
ATOM 1544 N N . HIS A 1 193 ? -21.551 -2.159 27.961 1.00 91.50 193 HIS A N 1
ATOM 1545 C CA . HIS A 1 193 ? -21.835 -0.727 27.960 1.00 91.50 193 HIS A CA 1
ATOM 1546 C C . HIS A 1 193 ? -22.552 -0.278 26.681 1.00 91.50 193 HIS A C 1
ATOM 1548 O O . HIS A 1 193 ? -23.496 0.507 26.747 1.00 91.50 193 HIS A O 1
ATOM 1554 N N . PHE A 1 194 ? -22.134 -0.794 25.525 1.00 90.81 194 PHE A N 1
ATOM 1555 C CA . PHE A 1 194 ? -22.724 -0.457 24.233 1.00 90.81 194 PHE A CA 1
ATOM 1556 C C . PHE A 1 194 ? -23.685 -1.552 23.770 1.00 90.81 194 PHE A C 1
ATOM 1558 O O . PHE A 1 194 ? -23.279 -2.689 23.552 1.00 90.81 194 PHE A O 1
ATOM 1565 N N . GLY A 1 195 ? -24.957 -1.198 23.551 1.00 88.56 195 GLY A N 1
ATOM 1566 C CA . GLY A 1 195 ? -25.969 -2.144 23.058 1.00 88.56 195 GLY A CA 1
ATOM 1567 C C . GLY A 1 195 ? -25.692 -2.683 21.648 1.00 88.56 195 GLY A C 1
ATOM 1568 O O . GLY A 1 195 ? -26.215 -3.732 21.280 1.00 88.56 195 GLY A O 1
ATOM 1569 N N . LEU A 1 196 ? -24.859 -1.985 20.872 1.00 89.69 196 LEU A N 1
ATOM 1570 C CA . LEU A 1 196 ? -24.371 -2.422 19.571 1.00 89.69 196 LEU A CA 1
ATOM 1571 C C . LEU A 1 196 ? -22.922 -1.966 19.392 1.00 89.69 196 LEU A C 1
ATOM 1573 O O . LEU A 1 196 ? -22.605 -0.794 19.595 1.00 89.69 196 LEU A O 1
ATOM 1577 N N . VAL A 1 197 ? -22.061 -2.889 18.971 1.00 90.12 197 VAL A N 1
ATOM 1578 C CA . VAL A 1 197 ? -20.677 -2.609 18.582 1.00 90.12 197 VAL A CA 1
ATOM 1579 C C . VAL A 1 197 ? -20.476 -3.187 17.187 1.00 90.12 197 VAL A C 1
ATOM 1581 O O . VAL A 1 197 ? -20.787 -4.352 16.956 1.00 90.12 197 VAL A O 1
ATOM 1584 N N . ILE A 1 198 ? -19.988 -2.370 16.255 1.00 90.88 198 ILE A N 1
ATOM 1585 C CA . ILE A 1 198 ? -19.808 -2.752 14.851 1.00 90.88 198 ILE A CA 1
ATOM 1586 C C . ILE A 1 198 ? -18.318 -2.690 14.519 1.00 90.88 198 ILE A C 1
ATOM 1588 O O . ILE A 1 198 ? -17.646 -1.714 14.851 1.00 90.88 198 ILE A O 1
ATOM 1592 N N . TRP A 1 199 ? -17.812 -3.722 13.848 1.00 90.75 199 TRP A N 1
ATOM 1593 C CA . TRP A 1 199 ? -16.466 -3.749 13.286 1.00 90.75 199 TRP A CA 1
ATOM 1594 C C . TRP A 1 199 ? -16.550 -3.755 11.765 1.00 90.75 199 TRP A C 1
ATOM 1596 O O . TRP A 1 199 ? -17.167 -4.646 11.189 1.00 90.75 199 TRP A O 1
ATOM 1606 N N . ILE A 1 200 ? -15.903 -2.787 11.120 1.00 88.31 200 ILE A N 1
ATOM 1607 C CA . ILE A 1 200 ? -15.876 -2.672 9.661 1.00 88.31 200 ILE A CA 1
ATOM 1608 C C . ILE A 1 200 ? -14.423 -2.517 9.217 1.00 88.31 200 ILE A C 1
ATOM 1610 O O . ILE A 1 200 ? -13.734 -1.587 9.639 1.00 88.31 200 ILE A O 1
ATOM 1614 N N . CYS A 1 201 ? -13.960 -3.412 8.343 1.00 84.75 201 CYS A N 1
ATOM 1615 C CA . CYS A 1 201 ? -12.667 -3.282 7.679 1.00 84.75 201 CYS A CA 1
ATOM 1616 C C . CYS A 1 201 ? -12.847 -2.548 6.347 1.00 84.75 201 CYS A C 1
ATOM 1618 O O . CYS A 1 201 ? -13.556 -3.013 5.457 1.00 84.75 201 CYS A O 1
ATOM 1620 N N . VAL A 1 202 ? -12.170 -1.411 6.186 1.00 83.44 202 VAL A N 1
ATOM 1621 C CA . VAL A 1 202 ? -12.140 -0.668 4.922 1.00 83.44 202 VAL A CA 1
ATOM 1622 C C . VAL A 1 202 ? -10.788 -0.882 4.249 1.00 83.44 202 VAL A C 1
ATOM 1624 O O . VAL A 1 202 ? -9.762 -0.426 4.745 1.00 83.44 202 VAL A O 1
ATOM 1627 N N . SER A 1 203 ? -10.800 -1.583 3.115 1.00 78.25 203 SER A N 1
ATOM 1628 C CA . SER A 1 203 ? -9.636 -1.768 2.238 1.00 78.25 203 SER A CA 1
ATOM 1629 C C . SER A 1 203 ? -9.660 -0.798 1.054 1.00 78.25 203 SER A C 1
ATOM 1631 O O . SER A 1 203 ? -10.713 -0.255 0.729 1.00 78.25 203 SER A O 1
ATOM 1633 N N . ASP A 1 204 ? -8.552 -0.706 0.326 1.00 72.69 204 ASP A N 1
ATOM 1634 C CA . ASP A 1 204 ? -8.402 0.070 -0.911 1.00 72.69 204 ASP A CA 1
ATOM 1635 C C . ASP A 1 204 ? -9.448 -0.251 -2.002 1.00 72.69 204 ASP A C 1
ATOM 1637 O O . ASP A 1 204 ? -9.788 0.618 -2.801 1.00 72.69 204 ASP A O 1
ATOM 1641 N N . ASP A 1 205 ? -10.028 -1.461 -2.021 1.00 67.94 205 ASP A N 1
ATOM 1642 C CA . ASP A 1 205 ? -11.205 -1.792 -2.847 1.00 67.94 205 ASP A CA 1
ATOM 1643 C C . ASP A 1 205 ? -12.510 -1.306 -2.196 1.00 67.94 205 ASP A C 1
ATOM 1645 O O . ASP A 1 205 ? -13.453 -2.069 -1.959 1.00 67.94 205 ASP A O 1
ATOM 1649 N N . PHE A 1 206 ? -12.528 -0.030 -1.823 1.00 71.25 206 PHE A N 1
ATOM 1650 C CA . PHE A 1 206 ? -13.644 0.574 -1.123 1.00 71.25 206 PHE A CA 1
ATOM 1651 C C . PHE A 1 206 ? -14.813 0.815 -2.076 1.00 71.25 206 PHE A C 1
ATOM 1653 O O . PHE A 1 206 ? -14.703 1.518 -3.081 1.00 71.25 206 PHE A O 1
ATOM 1660 N N . ASN A 1 207 ? -15.978 0.278 -1.722 1.00 74.06 207 ASN A N 1
ATOM 1661 C CA . ASN A 1 207 ? -17.229 0.606 -2.384 1.00 74.06 207 ASN A CA 1
ATOM 1662 C C . ASN A 1 207 ? -18.297 0.896 -1.332 1.00 74.06 207 ASN A C 1
ATOM 1664 O O . ASN A 1 207 ? -18.731 -0.008 -0.621 1.00 74.06 207 ASN A O 1
ATOM 1668 N N . VAL A 1 208 ? -18.760 2.147 -1.286 1.00 75.56 208 VAL A N 1
ATOM 1669 C CA . VAL A 1 208 ? -19.787 2.622 -0.342 1.00 75.56 208 VAL A CA 1
ATOM 1670 C C . VAL A 1 208 ? -21.033 1.729 -0.360 1.00 75.56 208 VAL A C 1
ATOM 1672 O O . VAL A 1 208 ? -21.579 1.405 0.688 1.00 75.56 208 VAL A O 1
ATOM 1675 N N . LYS A 1 209 ? -21.467 1.267 -1.541 1.00 75.69 209 LYS A N 1
ATOM 1676 C CA . LYS A 1 209 ? -22.653 0.405 -1.671 1.00 75.69 209 LYS A CA 1
ATOM 1677 C C . LYS A 1 209 ? -22.429 -1.003 -1.120 1.00 75.69 209 LYS A C 1
ATOM 1679 O O . LYS A 1 209 ? -23.400 -1.634 -0.718 1.00 75.69 209 LYS A O 1
ATOM 1684 N N . ARG A 1 210 ? -21.186 -1.501 -1.153 1.00 72.50 210 ARG A N 1
ATOM 1685 C CA . ARG A 1 210 ? -20.817 -2.782 -0.533 1.00 72.50 210 ARG A CA 1
ATOM 1686 C C . ARG A 1 210 ? -20.800 -2.629 0.986 1.00 72.50 210 ARG A C 1
ATOM 1688 O O . ARG A 1 210 ? -21.430 -3.422 1.664 1.00 72.50 210 ARG A O 1
ATOM 1695 N N . LEU A 1 211 ? -20.201 -1.544 1.477 1.00 74.69 211 LEU A N 1
ATOM 1696 C CA . LEU A 1 211 ? -20.056 -1.273 2.907 1.00 74.69 211 LEU A CA 1
ATOM 1697 C C . LEU A 1 211 ? -21.389 -1.137 3.654 1.00 74.69 211 LEU A C 1
ATOM 1699 O O . LEU A 1 211 ? -21.488 -1.546 4.796 1.00 74.69 211 LEU A O 1
ATOM 1703 N N . ILE A 1 212 ? -22.407 -0.539 3.027 1.00 77.25 212 ILE A N 1
ATOM 1704 C CA . ILE A 1 212 ? -23.719 -0.312 3.667 1.00 77.25 212 ILE A CA 1
ATOM 1705 C C . ILE A 1 212 ? -24.567 -1.603 3.720 1.00 77.25 212 ILE A C 1
ATOM 1707 O O . ILE A 1 212 ? -25.587 -1.642 4.403 1.00 77.25 212 ILE A O 1
ATOM 1711 N N . LYS A 1 213 ? -24.189 -2.647 2.967 1.00 70.31 213 LYS A N 1
ATOM 1712 C CA . LYS A 1 213 ? -24.914 -3.928 2.905 1.00 70.31 213 LYS A CA 1
ATOM 1713 C C . LYS A 1 213 ? -24.333 -5.023 3.803 1.00 70.31 213 LYS A C 1
ATOM 1715 O O . LYS A 1 213 ? -25.031 -6.014 4.008 1.00 70.31 213 LYS A O 1
ATOM 1720 N N . GLU A 1 214 ? -23.081 -4.880 4.230 1.00 56.06 214 GLU A N 1
ATOM 1721 C CA . GLU A 1 214 ? -22.399 -5.772 5.182 1.00 56.06 214 GLU A CA 1
ATOM 1722 C C . GLU A 1 214 ? -22.787 -5.420 6.622 1.00 56.06 214 GLU A C 1
ATOM 1724 O O . GLU A 1 214 ? -22.981 -6.373 7.409 1.00 56.06 214 GLU A O 1
#

pLDDT: mean 78.2, std 15.0, range [37.19, 94.75]

Nearest PDB structures (foldseek):
  3q0k-assembly2_C  TM=3.118E-01  e=6.167E+00  Homo sapiens